Protein AF-A0A5E4MDD0-F1 (afdb_monomer_lite)

pLDDT: mean 75.61, std 13.79, range [39.59, 94.62]

Structure (mmCIF, N/CA/C/O backbone):
data_AF-A0A5E4MDD0-F1
#
_entry.id   AF-A0A5E4MDD0-F1
#
loop_
_atom_site.group_PDB
_atom_site.id
_atom_site.type_symbol
_atom_site.label_atom_id
_atom_site.label_alt_id
_atom_site.label_comp_id
_atom_site.label_asym_id
_atom_site.label_entity_id
_atom_site.label_seq_id
_atom_site.pdbx_PDB_ins_code
_atom_site.Cartn_x
_atom_site.Cartn_y
_atom_site.Cartn_z
_atom_site.occupancy
_atom_site.B_iso_or_equiv
_atom_site.auth_seq_id
_atom_site.auth_comp_id
_atom_site.auth_asym_id
_atom_site.auth_atom_id
_atom_site.pdbx_PDB_model_num
ATOM 1 N N . MET A 1 1 ? 20.096 -24.512 -18.229 1.00 73.75 1 MET A N 1
ATOM 2 C CA . MET A 1 1 ? 18.760 -24.481 -17.582 1.00 73.75 1 MET A CA 1
ATOM 3 C C . MET A 1 1 ? 17.873 -23.578 -18.407 1.00 73.75 1 MET A C 1
ATOM 5 O O . MET A 1 1 ? 18.254 -22.428 -18.582 1.00 73.75 1 MET A O 1
ATOM 9 N N . HIS A 1 2 ? 16.727 -24.067 -18.883 1.00 81.56 2 HIS A N 1
ATOM 10 C CA . HIS A 1 2 ? 15.772 -23.215 -19.591 1.00 81.56 2 HIS A CA 1
ATOM 11 C C . HIS A 1 2 ? 15.020 -22.319 -18.605 1.00 81.56 2 HIS A C 1
ATOM 13 O O . HIS A 1 2 ? 14.523 -22.784 -17.575 1.00 81.56 2 HIS A O 1
ATOM 19 N N . VAL A 1 3 ? 14.962 -21.034 -18.924 1.00 82.69 3 VAL A N 1
ATOM 20 C CA . VAL A 1 3 ? 14.316 -19.989 -18.139 1.00 82.69 3 VAL A CA 1
ATOM 21 C C . VAL A 1 3 ? 13.305 -19.297 -19.032 1.00 82.69 3 VAL A C 1
ATOM 23 O O . VAL A 1 3 ? 13.681 -18.634 -19.990 1.00 82.69 3 VAL A O 1
ATOM 26 N N . ALA A 1 4 ? 12.028 -19.409 -18.683 1.00 87.44 4 ALA A N 1
ATOM 27 C CA . ALA A 1 4 ? 10.982 -18.625 -19.321 1.00 87.44 4 ALA A CA 1
ATOM 28 C C . ALA A 1 4 ? 10.831 -17.286 -18.588 1.00 87.44 4 ALA A C 1
ATOM 30 O O . ALA A 1 4 ? 10.477 -17.257 -17.404 1.00 87.44 4 ALA A O 1
ATOM 31 N N . ILE A 1 5 ? 11.081 -16.182 -19.286 1.00 87.94 5 ILE A N 1
ATOM 32 C CA . ILE A 1 5 ? 10.897 -14.820 -18.783 1.00 87.94 5 ILE A CA 1
ATOM 33 C C . ILE A 1 5 ? 9.678 -14.203 -19.458 1.00 87.94 5 ILE A C 1
ATOM 35 O O . ILE A 1 5 ? 9.506 -14.304 -20.670 1.00 87.94 5 ILE A O 1
ATOM 39 N N . ARG A 1 6 ? 8.836 -13.547 -18.656 1.00 91.56 6 ARG A N 1
ATOM 40 C CA . ARG A 1 6 ? 7.726 -12.722 -19.141 1.00 91.56 6 ARG A CA 1
ATOM 41 C C . ARG A 1 6 ? 8.054 -11.262 -18.888 1.00 91.56 6 ARG A C 1
ATOM 43 O O . ARG A 1 6 ? 8.276 -10.875 -17.739 1.00 91.56 6 ARG A O 1
ATOM 50 N N . VAL A 1 7 ? 8.083 -10.477 -19.954 1.00 90.88 7 VAL A N 1
ATOM 51 C CA . VAL A 1 7 ? 8.351 -9.040 -19.921 1.00 90.88 7 VAL A CA 1
ATOM 52 C C . VAL A 1 7 ? 7.089 -8.316 -20.363 1.00 90.88 7 VAL A C 1
ATOM 54 O O . VAL A 1 7 ? 6.511 -8.664 -21.386 1.00 90.88 7 VAL A O 1
ATOM 57 N N . TYR A 1 8 ? 6.661 -7.318 -19.596 1.00 92.25 8 TYR A N 1
ATOM 58 C CA . TYR A 1 8 ? 5.533 -6.463 -19.958 1.00 92.25 8 TYR A CA 1
ATOM 59 C C . TYR A 1 8 ? 6.074 -5.099 -20.364 1.00 92.25 8 TYR A C 1
ATOM 61 O O . TYR A 1 8 ? 6.735 -4.439 -19.559 1.00 92.25 8 TYR A O 1
ATOM 69 N N . VAL A 1 9 ? 5.809 -4.698 -21.603 1.00 91.69 9 VAL A N 1
ATOM 70 C CA . VAL A 1 9 ? 6.243 -3.415 -22.164 1.00 91.69 9 VAL A CA 1
ATOM 71 C C . VAL A 1 9 ? 5.015 -2.544 -22.362 1.00 91.69 9 VAL A C 1
ATOM 73 O O . VAL A 1 9 ? 4.076 -2.964 -23.033 1.00 91.69 9 VAL A O 1
ATOM 76 N N . THR A 1 10 ? 5.017 -1.345 -21.782 1.00 92.69 10 THR A N 1
ATOM 77 C CA . THR A 1 10 ? 3.906 -0.390 -21.882 1.00 92.69 10 THR A CA 1
ATOM 78 C C . THR A 1 10 ? 4.350 0.846 -22.645 1.00 92.69 10 THR A C 1
ATOM 80 O O . THR A 1 10 ? 5.318 1.497 -22.255 1.00 92.69 10 THR A O 1
ATOM 83 N N . ASN A 1 11 ? 3.618 1.206 -23.697 1.00 92.88 11 ASN A N 1
ATOM 84 C CA . ASN A 1 11 ? 3.848 2.455 -24.411 1.00 92.88 11 ASN A CA 1
ATOM 85 C C . ASN A 1 11 ? 3.143 3.608 -23.693 1.00 92.88 11 ASN A C 1
ATOM 87 O O . ASN A 1 11 ? 1.934 3.789 -23.814 1.00 92.88 11 ASN A O 1
ATOM 91 N N . VAL A 1 12 ? 3.911 4.401 -22.954 1.00 90.81 12 VAL A N 1
ATOM 92 C CA . VAL A 1 12 ? 3.414 5.607 -22.271 1.00 90.81 12 VAL A CA 1
ATOM 93 C C . VAL A 1 12 ? 3.321 6.830 -23.193 1.00 90.81 12 VAL A C 1
ATOM 95 O O . VAL A 1 12 ? 2.834 7.879 -22.774 1.00 90.81 12 VAL A O 1
ATOM 98 N N . GLY A 1 13 ? 3.789 6.715 -24.437 1.00 88.88 13 GLY A N 1
ATOM 99 C CA . GLY A 1 13 ? 3.780 7.779 -25.432 1.00 88.88 13 GLY A CA 1
ATOM 100 C C . GLY A 1 13 ? 2.425 7.980 -26.113 1.00 88.88 13 GLY A C 1
ATOM 101 O O . GLY A 1 13 ? 1.432 7.312 -25.827 1.00 88.88 13 GLY A O 1
ATOM 102 N N . LEU A 1 14 ? 2.403 8.934 -27.048 1.00 92.12 14 LEU A N 1
ATOM 103 C CA . LEU A 1 14 ? 1.219 9.307 -27.837 1.00 92.12 14 LEU A CA 1
ATOM 104 C C . LEU A 1 14 ? 1.222 8.728 -29.258 1.00 92.12 14 LEU A C 1
ATOM 106 O O . LEU A 1 14 ? 0.246 8.885 -29.987 1.00 92.12 14 LEU A O 1
ATOM 110 N N . LYS A 1 15 ? 2.316 8.084 -29.676 1.00 93.06 15 LYS A N 1
ATOM 111 C CA . LYS A 1 15 ? 2.470 7.505 -31.016 1.00 93.06 15 LYS A CA 1
ATOM 112 C C . LYS A 1 15 ? 2.697 6.003 -30.929 1.00 93.06 15 LYS A C 1
ATOM 114 O O . LYS A 1 15 ? 3.246 5.510 -29.947 1.00 93.06 15 LYS A O 1
ATOM 119 N N . THR A 1 16 ? 2.263 5.292 -31.963 1.00 92.69 16 THR A N 1
ATOM 120 C CA . THR A 1 16 ? 2.624 3.887 -32.169 1.00 92.69 16 THR A CA 1
ATOM 121 C C . THR A 1 16 ? 4.121 3.801 -32.441 1.00 92.69 16 THR A C 1
ATOM 123 O O . THR A 1 16 ? 4.631 4.583 -33.242 1.00 92.69 16 THR A O 1
ATOM 126 N N . VAL A 1 17 ? 4.809 2.875 -31.777 1.00 92.75 17 VAL A N 1
ATOM 127 C CA . VAL A 1 17 ? 6.263 2.702 -31.894 1.00 92.75 17 VAL A CA 1
ATOM 128 C C . VAL A 1 17 ? 6.583 1.223 -32.078 1.00 92.75 17 VAL A C 1
ATOM 130 O O . VAL A 1 17 ? 5.914 0.357 -31.508 1.00 92.75 17 VAL A O 1
ATOM 133 N N . GLU A 1 18 ? 7.599 0.939 -32.888 1.00 93.06 18 GLU A N 1
ATOM 134 C CA . GLU A 1 18 ? 8.203 -0.386 -32.981 1.00 93.06 18 GLU A CA 1
ATOM 135 C C . GLU A 1 18 ? 9.332 -0.515 -31.963 1.00 93.06 18 GLU A C 1
ATOM 137 O O . GLU A 1 18 ? 10.161 0.385 -31.813 1.00 93.06 18 GLU A O 1
ATOM 142 N N . PHE A 1 19 ? 9.387 -1.645 -31.271 1.00 92.25 19 PHE A N 1
ATOM 143 C CA . PHE A 1 19 ? 10.420 -1.929 -30.291 1.00 92.25 19 PHE A CA 1
ATOM 144 C C . PHE A 1 19 ? 10.934 -3.358 -30.427 1.00 92.25 19 PHE A C 1
ATOM 146 O O . PHE A 1 19 ? 10.285 -4.232 -31.005 1.00 92.25 19 PHE A O 1
ATOM 153 N N . PHE A 1 20 ? 12.109 -3.602 -29.863 1.00 90.62 20 PHE A N 1
ATOM 154 C CA . PHE A 1 20 ? 12.617 -4.947 -29.631 1.00 90.62 20 PHE A CA 1
ATOM 155 C C . PHE A 1 20 ? 13.343 -5.003 -28.288 1.00 90.62 20 PHE A C 1
ATOM 157 O O . PHE A 1 20 ? 13.787 -3.986 -27.747 1.00 90.62 20 PHE A O 1
ATOM 164 N N . LEU A 1 21 ? 13.423 -6.209 -27.735 1.00 90.00 21 LEU A N 1
ATOM 165 C CA . LEU A 1 21 ? 14.136 -6.489 -26.496 1.00 90.00 21 LEU A CA 1
ATOM 166 C C . LEU A 1 21 ? 15.429 -7.225 -26.826 1.00 90.00 21 LEU A C 1
ATOM 168 O O . LEU A 1 21 ? 15.424 -8.153 -27.639 1.00 90.00 21 LEU A O 1
ATOM 172 N N . ASP A 1 22 ? 16.499 -6.820 -26.158 1.00 87.56 22 ASP A N 1
ATOM 173 C CA . ASP A 1 22 ? 17.797 -7.482 -26.198 1.00 87.56 22 ASP A CA 1
ATOM 174 C C . ASP A 1 22 ? 18.276 -7.755 -24.770 1.00 87.56 22 ASP A C 1
ATOM 176 O O . ASP A 1 22 ? 17.905 -7.058 -23.819 1.00 87.56 22 ASP A O 1
ATOM 180 N N . ILE A 1 23 ? 19.108 -8.776 -24.615 1.00 85.81 23 ILE A N 1
ATOM 181 C CA . ILE A 1 23 ? 19.697 -9.151 -23.336 1.00 85.81 23 ILE A CA 1
ATOM 182 C C . ILE A 1 23 ? 21.206 -9.057 -23.465 1.00 85.81 23 ILE A C 1
ATOM 184 O O . ILE A 1 23 ? 21.847 -9.828 -24.171 1.00 85.81 23 ILE A O 1
ATOM 188 N N . SER A 1 24 ? 21.781 -8.118 -22.722 1.00 72.88 24 SER A N 1
ATOM 189 C CA . SER A 1 24 ? 23.223 -7.925 -22.677 1.00 72.88 24 SER A CA 1
ATOM 190 C C . SER A 1 24 ? 23.834 -8.844 -21.613 1.00 72.88 24 SER A C 1
ATOM 192 O O . SER A 1 24 ? 23.925 -8.485 -20.435 1.00 72.88 24 SER A O 1
ATOM 194 N N . ASP A 1 25 ? 24.196 -10.064 -22.020 1.00 68.94 25 ASP A N 1
ATOM 195 C CA . ASP A 1 25 ? 25.068 -10.996 -21.288 1.00 68.94 25 ASP A CA 1
ATOM 196 C C . ASP A 1 25 ? 25.789 -11.914 -22.297 1.00 68.94 25 ASP A C 1
ATOM 198 O O . ASP A 1 25 ? 25.189 -12.397 -23.256 1.00 68.94 25 ASP A O 1
ATOM 202 N N . GLN A 1 26 ? 27.080 -12.191 -22.085 1.00 56.31 26 GLN A N 1
ATOM 203 C CA . GLN A 1 26 ? 27.872 -13.091 -22.939 1.00 56.31 26 GLN A CA 1
ATOM 204 C C . GLN A 1 26 ? 27.303 -14.521 -22.998 1.00 56.31 26 GLN A C 1
ATOM 206 O O . GLN A 1 26 ? 27.613 -15.258 -23.932 1.00 56.31 26 GLN A O 1
ATOM 211 N N . ASN A 1 27 ? 26.473 -14.909 -22.023 1.00 49.50 27 ASN A N 1
ATOM 212 C CA . ASN A 1 27 ? 25.937 -16.264 -21.884 1.00 49.50 27 ASN A CA 1
ATOM 213 C C . ASN A 1 27 ? 24.442 -16.400 -22.222 1.00 49.50 27 ASN A C 1
ATOM 215 O O . ASN A 1 27 ? 23.914 -17.506 -22.139 1.00 49.50 27 ASN A O 1
ATOM 219 N N . LEU A 1 28 ? 23.742 -15.309 -22.557 1.00 56.97 28 LEU A N 1
ATOM 220 C CA . LEU A 1 28 ? 22.297 -15.304 -22.815 1.00 56.97 28 LEU A CA 1
ATOM 221 C C . LEU A 1 28 ? 22.041 -14.47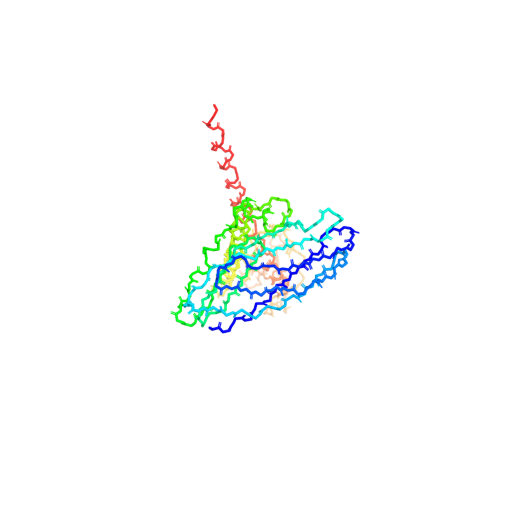4 -24.073 1.00 56.97 28 LEU A C 1
ATOM 223 O O . LEU A 1 28 ? 22.167 -13.257 -24.038 1.00 56.97 28 LEU A O 1
ATOM 227 N N . ARG A 1 29 ? 21.699 -15.127 -25.187 1.00 50.62 29 ARG A N 1
ATOM 228 C CA . ARG A 1 29 ? 21.489 -14.447 -26.468 1.00 50.62 29 ARG A CA 1
ATOM 229 C C . ARG A 1 29 ? 20.171 -14.900 -27.079 1.00 50.62 29 ARG A C 1
ATOM 231 O O . ARG A 1 29 ? 20.085 -15.993 -27.625 1.00 50.62 29 ARG A O 1
ATOM 238 N N . GLU A 1 30 ? 19.151 -14.064 -26.961 1.00 61.16 30 GLU A N 1
ATOM 239 C CA . GLU A 1 30 ? 17.877 -14.251 -27.650 1.00 61.16 30 GLU A CA 1
ATOM 240 C C . GLU A 1 30 ? 17.270 -12.871 -27.906 1.00 61.16 30 GLU A C 1
ATOM 242 O O . GLU A 1 30 ? 17.027 -12.110 -26.969 1.00 61.16 30 GLU A O 1
ATOM 247 N N . ASN A 1 31 ? 17.057 -12.546 -29.180 1.00 58.00 31 ASN A N 1
ATOM 248 C CA . ASN A 1 31 ? 16.422 -11.297 -29.576 1.00 58.00 31 ASN A CA 1
ATOM 249 C C . ASN A 1 31 ? 14.922 -11.545 -29.664 1.00 58.00 31 ASN A C 1
ATOM 251 O O . ASN A 1 31 ? 14.489 -12.477 -30.347 1.00 58.00 31 ASN A O 1
ATOM 255 N N . CYS A 1 32 ? 14.124 -10.696 -29.021 1.00 66.06 32 CYS A N 1
ATOM 256 C CA . CYS A 1 32 ? 12.701 -10.689 -29.326 1.00 66.06 32 CYS A CA 1
ATOM 257 C C . CYS A 1 32 ? 12.517 -10.149 -30.748 1.00 66.06 32 CYS A C 1
ATOM 259 O O . CYS A 1 32 ? 13.177 -9.180 -31.136 1.00 66.06 32 CYS A O 1
ATOM 261 N N . GLU A 1 33 ? 11.630 -10.771 -31.525 1.00 77.12 33 GLU A N 1
ATOM 262 C CA . GLU A 1 33 ? 11.227 -10.226 -32.819 1.00 77.12 33 GLU A CA 1
ATOM 263 C C . GLU A 1 33 ? 10.678 -8.805 -32.626 1.00 77.12 33 GLU A C 1
ATOM 265 O O . GLU A 1 33 ? 10.163 -8.467 -31.556 1.00 77.12 33 GLU A O 1
ATOM 270 N N . LYS A 1 34 ? 10.828 -7.949 -33.640 1.00 86.19 34 LYS A N 1
ATOM 271 C CA . LYS A 1 34 ? 10.311 -6.580 -33.574 1.00 86.19 34 LYS A CA 1
ATOM 272 C C . LYS A 1 34 ? 8.802 -6.614 -33.359 1.00 86.19 34 LYS A C 1
ATOM 274 O O . LYS A 1 34 ? 8.088 -7.321 -34.065 1.00 86.19 34 LYS A O 1
ATOM 279 N N . GLN A 1 35 ? 8.324 -5.824 -32.406 1.00 90.00 35 GLN A N 1
ATOM 280 C CA . GLN A 1 35 ? 6.906 -5.711 -32.091 1.00 90.00 35 GLN A CA 1
ATOM 281 C C . GLN A 1 35 ? 6.459 -4.260 -32.155 1.00 90.00 35 GLN A C 1
ATOM 283 O O . GLN A 1 35 ? 7.199 -3.341 -31.813 1.00 90.00 35 GLN A O 1
ATOM 288 N N . THR A 1 36 ? 5.217 -4.056 -32.572 1.00 91.50 36 THR A N 1
ATOM 289 C CA . THR A 1 36 ? 4.589 -2.739 -32.640 1.00 91.50 36 THR A CA 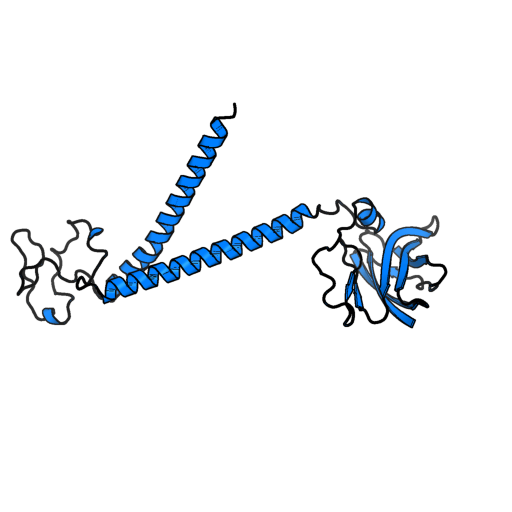1
ATOM 290 C C . THR A 1 36 ? 3.644 -2.572 -31.456 1.00 91.50 36 THR A C 1
ATOM 292 O O . THR A 1 36 ? 2.802 -3.434 -31.215 1.00 91.50 36 THR A O 1
ATOM 295 N N . VAL A 1 37 ? 3.750 -1.458 -30.727 1.00 92.81 37 VAL A N 1
ATOM 296 C CA . VAL A 1 37 ? 2.872 -1.142 -29.590 1.00 92.81 37 VAL A CA 1
ATOM 297 C C . VAL A 1 37 ? 2.176 0.200 -29.781 1.00 92.81 37 VAL A C 1
ATOM 299 O O . VAL A 1 37 ? 2.810 1.235 -30.006 1.00 92.81 37 VAL A O 1
ATOM 302 N N . HIS A 1 38 ? 0.849 0.197 -29.676 1.00 93.69 38 HIS A N 1
ATOM 303 C CA . HIS A 1 38 ? 0.048 1.415 -29.757 1.00 93.69 38 HIS A CA 1
ATOM 304 C C . HIS A 1 38 ? 0.104 2.229 -28.454 1.00 93.69 38 HIS A C 1
ATOM 306 O O . HIS A 1 38 ? 0.438 1.684 -27.399 1.00 93.69 38 HIS A O 1
ATOM 312 N N . PRO A 1 39 ? -0.233 3.529 -28.502 1.00 94.62 39 PRO A N 1
ATOM 313 C CA . PRO A 1 39 ? -0.286 4.384 -27.318 1.00 94.62 39 PRO A CA 1
ATOM 314 C C . PRO A 1 39 ? -1.130 3.783 -26.191 1.00 94.62 39 PRO A C 1
ATOM 316 O O . PRO A 1 39 ? -2.226 3.281 -26.437 1.00 94.62 39 PRO A O 1
ATOM 319 N N . GLN A 1 40 ? -0.634 3.877 -24.955 1.00 92.44 40 GLN A N 1
ATOM 320 C CA . GLN A 1 40 ? -1.303 3.418 -23.729 1.00 92.44 40 GLN A CA 1
ATOM 321 C C . GLN A 1 40 ? -1.625 1.915 -23.693 1.00 92.44 40 GLN A C 1
ATOM 323 O O . GLN A 1 40 ? -2.451 1.478 -22.892 1.00 92.44 40 GLN A O 1
ATOM 328 N N . GLN A 1 41 ? -0.975 1.108 -24.537 1.00 94.38 41 GLN A N 1
ATOM 329 C CA . GLN A 1 41 ? -1.114 -0.347 -24.526 1.00 94.38 41 GLN A CA 1
ATOM 330 C C . GLN A 1 41 ? 0.093 -1.032 -23.888 1.00 94.38 41 GLN A C 1
ATOM 332 O O . GLN A 1 41 ? 1.217 -0.523 -23.917 1.00 94.38 41 GLN A O 1
ATOM 337 N N . THR A 1 42 ? -0.161 -2.219 -23.336 1.00 93.69 42 THR A N 1
ATOM 338 C CA . THR A 1 42 ? 0.852 -3.109 -22.766 1.00 93.69 42 THR A CA 1
ATOM 339 C C . THR A 1 42 ? 0.900 -4.409 -23.555 1.00 93.69 42 THR A C 1
ATOM 341 O O . THR A 1 42 ? -0.139 -5.022 -23.792 1.00 93.69 42 THR A O 1
ATOM 344 N N . ILE A 1 43 ? 2.103 -4.853 -23.911 1.00 92.19 43 ILE A N 1
ATOM 345 C CA . ILE A 1 43 ? 2.341 -6.119 -24.609 1.00 92.19 43 ILE A CA 1
ATOM 346 C C . ILE A 1 43 ? 3.182 -7.050 -23.730 1.00 92.19 43 ILE A C 1
ATOM 348 O O . ILE A 1 43 ? 4.101 -6.608 -23.039 1.00 92.19 43 ILE A O 1
ATOM 352 N N . GLU A 1 44 ? 2.853 -8.345 -23.746 1.00 92.06 44 GLU A N 1
ATOM 353 C CA . GLU A 1 44 ? 3.621 -9.409 -23.090 1.00 92.06 44 GLU A CA 1
ATOM 354 C C . GLU A 1 44 ? 4.602 -10.039 -24.089 1.00 92.06 44 GLU A C 1
ATOM 356 O O . GLU A 1 44 ? 4.194 -10.667 -25.064 1.00 92.06 44 GLU A O 1
ATOM 361 N N . CYS A 1 45 ? 5.897 -9.932 -23.807 1.00 88.94 45 CYS A N 1
ATOM 362 C CA . CYS A 1 45 ? 6.958 -10.639 -24.519 1.00 88.94 45 CYS A CA 1
ATOM 363 C C . CYS A 1 45 ? 7.410 -11.856 -23.706 1.00 88.94 45 CYS A C 1
ATOM 365 O O . CYS A 1 45 ? 7.653 -11.757 -22.497 1.00 88.94 45 CYS A O 1
ATOM 367 N N . ARG A 1 46 ? 7.552 -13.007 -24.370 1.00 88.94 46 ARG A N 1
ATOM 368 C CA . ARG A 1 46 ? 8.065 -14.244 -23.766 1.00 88.94 46 ARG A CA 1
ATOM 369 C C . ARG A 1 46 ? 9.438 -14.558 -24.333 1.00 88.94 46 ARG A C 1
ATOM 371 O O . ARG A 1 46 ? 9.586 -14.632 -25.546 1.00 88.94 46 ARG A O 1
ATOM 378 N N . LEU A 1 47 ? 10.406 -14.747 -23.446 1.00 86.69 47 LEU A N 1
ATOM 379 C CA . LEU A 1 47 ? 11.798 -15.043 -23.783 1.00 86.69 47 LEU A CA 1
ATOM 380 C C . LEU A 1 47 ? 12.189 -16.368 -23.125 1.00 86.69 47 LEU A C 1
ATOM 382 O O . LEU A 1 47 ? 11.836 -16.602 -21.964 1.00 86.69 47 LEU A O 1
ATOM 386 N N . ASN A 1 48 ? 12.886 -17.228 -23.858 1.00 84.81 48 ASN A N 1
ATOM 387 C CA . ASN A 1 48 ? 13.302 -18.560 -23.434 1.00 84.81 48 ASN A CA 1
ATOM 388 C C . ASN A 1 48 ? 14.825 -18.645 -23.417 1.00 84.81 48 ASN A C 1
ATOM 390 O O . ASN A 1 48 ? 15.482 -19.017 -24.383 1.00 84.81 48 ASN A O 1
ATOM 394 N N . LEU A 1 49 ? 15.391 -18.369 -22.254 1.00 83.00 49 LEU A N 1
ATOM 395 C CA . LEU A 1 49 ? 16.827 -18.230 -22.114 1.00 83.00 49 LEU A CA 1
ATOM 396 C C . LEU A 1 49 ? 17.479 -19.479 -21.541 1.00 83.00 49 LEU A C 1
ATOM 398 O O . LEU A 1 49 ? 16.899 -20.182 -20.710 1.00 83.00 49 LEU A O 1
ATOM 402 N N . GLU A 1 50 ? 18.736 -19.702 -21.904 1.00 82.75 50 GLU A N 1
ATOM 403 C CA . GLU A 1 50 ? 19.560 -20.751 -21.316 1.00 82.75 50 GLU A CA 1
ATOM 404 C C . GLU A 1 50 ? 20.567 -20.173 -20.322 1.00 82.75 50 GLU A C 1
ATOM 406 O O . GLU A 1 50 ? 21.564 -19.566 -20.685 1.00 82.75 50 GLU A O 1
ATOM 411 N N . CYS A 1 51 ? 20.330 -20.399 -19.030 1.00 81.38 51 CYS A N 1
ATOM 412 C CA . CYS A 1 51 ? 21.297 -20.074 -17.983 1.00 81.38 51 CYS A CA 1
ATOM 413 C C . CYS A 1 51 ? 22.147 -21.318 -17.675 1.00 81.38 51 CYS A C 1
ATOM 415 O O . CYS A 1 51 ? 21.615 -22.356 -17.256 1.00 81.38 51 CYS A O 1
ATOM 417 N N . LEU A 1 52 ? 23.460 -21.232 -17.915 1.00 80.62 52 LEU A N 1
ATOM 418 C CA . LEU A 1 52 ? 24.418 -22.323 -17.667 1.00 80.62 52 LEU A CA 1
ATOM 419 C C . LEU A 1 52 ? 24.835 -22.421 -16.189 1.00 80.62 52 LEU A C 1
ATOM 421 O O . LEU A 1 52 ? 25.180 -23.501 -15.712 1.00 80.62 52 LEU A O 1
ATOM 425 N N . ALA A 1 53 ? 24.760 -21.316 -15.445 1.00 81.31 53 ALA A N 1
ATOM 426 C CA . ALA A 1 53 ? 25.117 -21.249 -14.030 1.00 81.31 53 ALA A CA 1
ATOM 427 C C . ALA A 1 53 ? 23.913 -21.493 -13.096 1.00 81.31 53 ALA A C 1
ATOM 429 O O . ALA A 1 53 ? 22.752 -21.430 -13.494 1.00 81.31 53 ALA A O 1
ATOM 430 N N . ASN A 1 54 ? 24.174 -21.719 -11.802 1.00 80.06 54 ASN A N 1
ATOM 431 C CA . ASN A 1 54 ? 23.111 -21.776 -10.782 1.00 80.06 54 ASN A CA 1
ATOM 432 C C . ASN A 1 54 ? 22.465 -20.404 -10.514 1.00 80.06 54 ASN A C 1
ATOM 434 O O . ASN A 1 54 ? 21.328 -20.334 -10.039 1.00 80.06 54 ASN A O 1
ATOM 438 N N . LYS A 1 55 ? 23.192 -19.323 -10.814 1.00 82.81 55 LYS A N 1
ATOM 439 C CA . LYS A 1 55 ? 22.746 -17.935 -10.723 1.00 82.81 55 LYS A CA 1
ATOM 440 C C . LYS A 1 55 ? 23.262 -17.181 -11.945 1.00 82.81 55 LYS A C 1
ATOM 442 O O . LYS A 1 55 ? 24.471 -17.135 -12.144 1.00 82.81 55 LYS A O 1
ATOM 447 N N . CYS A 1 56 ? 22.360 -16.571 -12.706 1.00 83.06 56 CYS A N 1
ATOM 448 C CA . CYS A 1 56 ? 22.694 -15.659 -13.801 1.00 83.06 56 CYS A CA 1
ATOM 449 C C . CYS A 1 56 ? 22.210 -14.249 -13.452 1.00 83.06 56 CYS A C 1
ATOM 451 O O . CYS A 1 56 ? 21.156 -14.088 -12.831 1.00 83.06 56 CYS A O 1
ATOM 453 N N . ILE A 1 57 ? 22.987 -13.233 -13.818 1.00 84.44 57 ILE A N 1
ATOM 454 C CA . ILE A 1 57 ? 22.623 -11.823 -13.666 1.00 84.44 57 ILE A CA 1
ATOM 455 C C . ILE A 1 57 ? 22.792 -11.188 -15.034 1.00 84.44 57 ILE A C 1
ATOM 457 O O . ILE A 1 57 ? 23.910 -11.135 -15.525 1.00 84.44 57 ILE A O 1
ATOM 461 N N . ALA A 1 58 ? 21.704 -10.674 -15.593 1.00 86.31 58 ALA A N 1
ATOM 462 C CA . ALA A 1 58 ? 21.693 -10.097 -16.926 1.00 86.31 58 ALA A CA 1
ATOM 463 C C . ALA A 1 58 ? 21.034 -8.715 -16.919 1.00 86.31 58 ALA A C 1
ATOM 465 O O . ALA A 1 58 ? 20.365 -8.317 -15.953 1.00 86.31 58 ALA A O 1
ATOM 466 N N . ILE A 1 59 ? 21.243 -7.977 -18.004 1.00 88.00 59 ILE A N 1
ATOM 467 C CA . ILE A 1 59 ? 20.614 -6.681 -18.245 1.00 88.00 59 ILE A CA 1
ATOM 468 C C . ILE A 1 59 ? 19.675 -6.833 -19.436 1.00 88.00 59 ILE A C 1
ATOM 470 O O . ILE A 1 59 ? 20.096 -7.238 -20.514 1.00 88.00 59 ILE A O 1
ATOM 474 N N . MET A 1 60 ? 18.400 -6.522 -19.221 1.00 89.81 60 MET A N 1
ATOM 475 C CA . MET A 1 60 ? 17.400 -6.412 -20.279 1.00 89.81 60 MET A CA 1
ATOM 476 C C . MET A 1 60 ? 17.443 -4.996 -20.839 1.00 89.81 60 MET A C 1
ATOM 478 O O . MET A 1 60 ? 17.296 -4.060 -20.059 1.00 89.81 60 MET A O 1
ATOM 482 N N . CYS A 1 61 ? 17.584 -4.840 -22.147 1.00 90.44 61 CYS A N 1
ATOM 483 C CA . CYS A 1 61 ? 17.548 -3.558 -22.840 1.00 90.44 61 CYS A CA 1
ATOM 484 C C . CYS A 1 61 ? 16.316 -3.500 -23.748 1.00 90.44 61 CYS A C 1
ATOM 486 O O . CYS A 1 61 ? 16.037 -4.432 -24.501 1.00 90.44 61 CYS A O 1
ATOM 488 N N . LEU A 1 62 ? 15.582 -2.394 -23.681 1.00 91.38 62 LEU A N 1
ATOM 489 C CA . LEU A 1 62 ? 14.461 -2.077 -24.554 1.00 91.38 62 LEU A CA 1
ATOM 490 C C . LEU A 1 62 ? 14.913 -1.026 -25.563 1.00 91.38 62 LEU A C 1
ATOM 492 O O . LEU A 1 62 ? 15.314 0.078 -25.182 1.00 91.38 62 LEU A O 1
ATOM 496 N N . TYR A 1 63 ? 14.808 -1.372 -26.839 1.00 90.56 63 TYR A N 1
ATOM 497 C CA . TYR A 1 63 ? 15.131 -0.490 -27.949 1.00 90.56 63 TYR A CA 1
ATOM 498 C C . TYR A 1 63 ? 13.861 -0.064 -28.665 1.00 90.56 63 TYR A C 1
ATOM 500 O O . TYR A 1 63 ? 13.025 -0.914 -28.970 1.00 90.56 63 TYR A O 1
ATOM 508 N N . THR A 1 64 ? 13.740 1.218 -28.992 1.00 89.38 64 THR A N 1
ATOM 509 C CA . THR A 1 64 ? 12.761 1.697 -29.974 1.00 89.38 64 THR A CA 1
ATOM 510 C C . THR A 1 64 ? 13.427 1.863 -31.326 1.00 89.38 64 THR A C 1
ATOM 512 O O . THR A 1 64 ? 14.608 2.206 -31.420 1.00 89.38 64 THR A O 1
ATOM 515 N N . VAL A 1 65 ? 12.673 1.591 -32.384 1.00 85.38 65 VAL A N 1
ATOM 516 C CA . VAL A 1 65 ? 13.099 1.814 -33.762 1.00 85.38 65 VAL A CA 1
ATOM 517 C C . VAL A 1 65 ? 12.414 3.082 -34.251 1.00 85.38 65 VAL A C 1
ATOM 519 O O . VAL A 1 65 ? 11.230 3.069 -34.575 1.00 85.38 65 VAL A O 1
ATOM 522 N N . ASP A 1 66 ? 13.179 4.169 -34.299 1.00 79.38 66 ASP A N 1
ATOM 523 C CA . ASP A 1 66 ? 12.757 5.435 -34.897 1.00 79.38 66 ASP A CA 1
ATOM 524 C C . ASP A 1 66 ? 13.492 5.671 -36.228 1.00 79.38 66 ASP A C 1
ATOM 526 O O . ASP A 1 66 ? 14.385 4.915 -36.618 1.00 79.38 66 ASP A O 1
ATOM 530 N N . CYS A 1 67 ? 13.163 6.763 -36.928 1.00 64.50 67 CYS A N 1
ATOM 531 C CA . CYS A 1 67 ? 13.773 7.116 -38.219 1.00 64.50 67 CYS A CA 1
ATOM 532 C C . CYS A 1 67 ? 15.305 7.294 -38.169 1.00 64.50 67 CYS A C 1
ATOM 534 O O . CYS A 1 67 ? 15.958 7.252 -39.207 1.00 64.50 67 CYS A O 1
ATOM 536 N N . ILE A 1 68 ? 15.870 7.531 -36.981 1.00 73.50 68 ILE A N 1
ATOM 537 C CA . ILE A 1 68 ? 17.299 7.810 -36.757 1.00 73.50 68 ILE A CA 1
ATOM 538 C C . ILE A 1 68 ? 18.080 6.511 -36.459 1.00 73.50 68 ILE A C 1
ATOM 540 O O . ILE A 1 68 ? 19.309 6.498 -36.502 1.00 73.50 68 ILE A O 1
ATOM 544 N N . GLY A 1 69 ? 17.379 5.397 -36.221 1.00 78.69 69 GLY A N 1
ATOM 545 C CA . GLY A 1 69 ? 17.958 4.102 -35.867 1.00 78.69 69 GLY A CA 1
ATOM 546 C C . GLY A 1 69 ? 17.464 3.580 -34.513 1.00 78.69 69 GLY A C 1
ATOM 547 O O . GLY A 1 69 ? 16.584 4.185 -33.896 1.00 78.69 69 GLY A O 1
ATOM 548 N N . PRO A 1 70 ? 18.000 2.435 -34.051 1.00 84.19 70 PRO A N 1
ATOM 549 C CA . PRO A 1 70 ? 17.619 1.850 -32.773 1.00 84.19 70 PRO A CA 1
ATOM 550 C C . PRO A 1 70 ? 18.184 2.671 -31.606 1.00 84.19 70 PRO A C 1
ATOM 552 O O . PRO A 1 70 ? 19.400 2.826 -31.483 1.00 84.19 70 PRO A O 1
ATOM 555 N N . ALA A 1 71 ? 17.309 3.156 -30.729 1.00 87.56 71 ALA A N 1
ATOM 556 C CA . ALA A 1 71 ? 17.681 3.888 -29.520 1.00 87.56 71 ALA A CA 1
ATOM 557 C C . ALA A 1 71 ? 17.279 3.097 -28.271 1.00 87.56 71 ALA A C 1
ATOM 559 O O . ALA A 1 71 ? 16.171 2.569 -28.198 1.00 87.56 71 ALA A O 1
ATOM 560 N N . VAL A 1 72 ? 18.169 3.012 -27.277 1.00 88.75 72 VAL A N 1
ATOM 561 C CA . VAL A 1 72 ? 17.831 2.418 -25.973 1.00 88.75 72 VAL A CA 1
ATOM 562 C C . VAL A 1 72 ? 16.921 3.386 -25.227 1.00 88.75 72 VAL A C 1
ATOM 564 O O . VAL A 1 72 ? 17.325 4.514 -24.950 1.00 88.75 72 VAL A O 1
ATOM 567 N N . VAL A 1 73 ? 15.718 2.940 -24.874 1.00 91.12 73 VAL A N 1
ATOM 568 C CA . VAL A 1 73 ? 14.751 3.754 -24.113 1.00 91.12 73 VAL A CA 1
ATOM 569 C C . VAL A 1 73 ? 14.643 3.344 -22.654 1.00 91.12 73 VAL A C 1
ATOM 571 O O . VAL A 1 73 ? 14.255 4.151 -21.815 1.00 91.12 73 VAL A O 1
ATOM 574 N N . ALA A 1 74 ? 14.970 2.092 -22.348 1.00 92.00 74 ALA A N 1
ATOM 575 C CA . ALA A 1 74 ? 14.954 1.581 -20.991 1.00 92.00 74 ALA A CA 1
ATOM 576 C C . ALA A 1 74 ? 15.884 0.380 -20.873 1.00 92.00 74 ALA A C 1
ATOM 578 O O . ALA A 1 74 ? 16.041 -0.392 -21.820 1.00 92.00 74 ALA A O 1
ATOM 579 N N . TYR A 1 75 ? 16.444 0.161 -19.694 1.00 91.25 75 TYR A N 1
ATOM 580 C CA . TYR A 1 75 ? 17.087 -1.096 -19.374 1.00 91.25 75 TYR A CA 1
ATOM 581 C C . TYR A 1 75 ? 16.914 -1.467 -17.906 1.00 91.25 75 TYR A C 1
ATOM 583 O O . TYR A 1 75 ? 16.683 -0.632 -17.033 1.00 91.25 75 TYR A O 1
ATOM 591 N N . ARG A 1 76 ? 16.990 -2.764 -17.615 1.00 89.62 76 ARG A N 1
ATOM 592 C CA . ARG A 1 76 ? 16.737 -3.285 -16.277 1.00 89.62 76 ARG A CA 1
ATOM 593 C C . ARG A 1 76 ? 17.608 -4.482 -15.966 1.00 89.62 76 ARG A C 1
ATOM 595 O O . ARG A 1 76 ? 17.578 -5.498 -16.657 1.00 89.62 76 ARG A O 1
ATOM 602 N N . LYS A 1 77 ? 18.331 -4.390 -14.853 1.00 88.62 77 LYS A N 1
ATOM 603 C CA . LYS A 1 77 ? 19.104 -5.504 -14.312 1.00 88.62 77 LYS A CA 1
ATOM 604 C C . LYS A 1 77 ? 18.188 -6.495 -13.600 1.00 88.62 77 LYS A C 1
ATOM 606 O O . LYS A 1 77 ? 17.405 -6.111 -12.728 1.00 88.62 77 LYS A O 1
ATOM 611 N N . PHE A 1 78 ? 18.323 -7.773 -13.927 1.00 87.44 78 PHE A N 1
ATOM 612 C CA . PHE A 1 78 ? 17.588 -8.852 -13.274 1.00 87.44 78 PHE A CA 1
ATOM 613 C C . PHE A 1 78 ? 18.505 -10.041 -12.983 1.00 87.44 78 PHE A C 1
ATOM 615 O O . PHE A 1 78 ? 19.571 -10.204 -13.573 1.00 87.44 78 PHE A O 1
ATOM 622 N N . GLY A 1 79 ? 18.101 -10.860 -12.014 1.00 85.19 79 GLY A N 1
ATOM 623 C CA . GLY A 1 79 ? 18.811 -12.074 -11.637 1.00 85.19 79 GLY A CA 1
ATOM 624 C C . GLY A 1 79 ? 17.877 -13.271 -11.690 1.00 85.19 79 GLY A C 1
ATOM 625 O O . GLY A 1 79 ? 16.714 -13.166 -11.303 1.00 85.19 79 GLY A O 1
ATOM 626 N N . VAL A 1 80 ? 18.398 -14.404 -12.145 1.00 84.88 80 VAL A N 1
ATOM 627 C CA . VAL A 1 80 ? 17.684 -15.681 -12.176 1.00 84.88 80 VAL A CA 1
ATOM 628 C C . VAL A 1 80 ? 18.469 -16.697 -11.364 1.00 84.88 80 VAL A C 1
ATOM 630 O O . VAL A 1 80 ? 19.688 -16.807 -11.503 1.00 84.88 80 VAL A O 1
ATOM 633 N N . 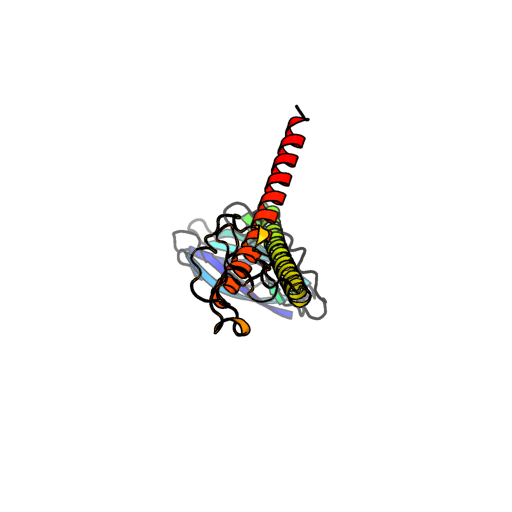ILE A 1 81 ? 17.770 -17.436 -10.504 1.00 84.31 81 ILE A N 1
ATOM 634 C CA . ILE A 1 81 ? 18.352 -18.476 -9.650 1.00 84.31 81 ILE A CA 1
ATOM 635 C C . ILE A 1 81 ? 17.640 -19.796 -9.933 1.00 84.31 81 ILE A C 1
ATOM 637 O O . ILE A 1 81 ? 16.408 -19.850 -9.985 1.00 84.31 81 ILE A O 1
ATOM 641 N N . ARG A 1 82 ? 18.415 -20.870 -10.093 1.00 83.44 82 ARG A N 1
ATOM 642 C CA . ARG A 1 82 ? 17.888 -22.212 -10.349 1.00 83.44 82 ARG A CA 1
ATOM 643 C C . ARG A 1 82 ? 16.940 -22.668 -9.240 1.00 83.44 82 ARG A C 1
ATOM 645 O O . ARG A 1 82 ? 17.289 -22.642 -8.066 1.00 83.44 82 ARG A O 1
ATOM 652 N N . GLY A 1 83 ? 15.744 -23.111 -9.634 1.00 81.69 83 GLY A N 1
ATOM 653 C CA . GLY A 1 83 ? 14.714 -23.598 -8.708 1.00 81.69 83 GLY A CA 1
ATOM 654 C C . GLY A 1 83 ? 13.940 -22.502 -7.964 1.00 81.69 83 GLY A C 1
ATOM 655 O O . GLY A 1 83 ? 13.102 -22.825 -7.124 1.00 81.69 83 GLY A O 1
ATOM 656 N N . CYS A 1 84 ? 14.181 -21.226 -8.276 1.00 84.06 84 CYS A N 1
ATOM 657 C CA . CYS A 1 84 ? 13.453 -20.096 -7.707 1.00 84.06 84 CYS A CA 1
ATOM 658 C C . CYS A 1 84 ? 12.548 -19.435 -8.755 1.00 84.06 84 CYS A C 1
ATOM 660 O O . CYS A 1 84 ? 12.863 -19.399 -9.943 1.00 84.06 84 CYS A O 1
ATOM 662 N N . ARG A 1 85 ? 11.436 -18.853 -8.303 1.00 84.50 85 ARG A N 1
ATOM 663 C CA . ARG A 1 85 ? 10.612 -17.933 -9.096 1.00 84.50 85 ARG A CA 1
ATOM 664 C C . ARG A 1 85 ? 11.050 -16.510 -8.795 1.00 84.50 85 ARG A C 1
ATOM 666 O O . ARG A 1 85 ? 11.028 -16.107 -7.636 1.00 84.50 85 ARG A O 1
ATOM 673 N N . CYS A 1 86 ? 11.439 -15.767 -9.821 1.00 85.06 86 CYS A N 1
ATOM 674 C CA . CYS A 1 86 ? 11.888 -14.388 -9.679 1.00 85.06 86 CYS A CA 1
ATOM 675 C C . CYS A 1 86 ? 10.877 -13.420 -10.292 1.00 85.06 86 CYS A C 1
ATOM 677 O O . CYS A 1 86 ? 10.265 -13.736 -11.311 1.00 85.06 86 CYS A O 1
ATOM 679 N N . TYR A 1 87 ? 10.704 -12.249 -9.686 1.00 87.00 87 TYR A N 1
ATOM 680 C CA . TYR A 1 87 ? 9.881 -11.175 -10.234 1.00 87.00 87 TYR A CA 1
ATOM 681 C C . TYR A 1 87 ? 10.505 -9.806 -9.963 1.00 87.00 87 TYR A C 1
ATOM 683 O O . TYR A 1 87 ? 11.261 -9.613 -9.010 1.00 87.00 87 TYR A O 1
ATOM 691 N N . CYS A 1 88 ? 10.155 -8.835 -10.800 1.00 86.25 88 CYS A N 1
ATOM 692 C CA . CYS A 1 88 ? 10.596 -7.451 -10.690 1.00 86.25 88 CYS A CA 1
ATOM 693 C C . CYS A 1 88 ? 9.357 -6.551 -10.635 1.00 86.25 88 CYS A C 1
ATOM 695 O O . CYS A 1 88 ? 8.508 -6.636 -11.519 1.00 86.25 88 CYS A O 1
ATOM 697 N N . LEU A 1 89 ? 9.237 -5.694 -9.615 1.00 83.06 89 LEU A N 1
ATOM 698 C CA . LEU A 1 89 ? 8.169 -4.684 -9.547 1.00 83.06 89 LEU A CA 1
ATOM 699 C C . LEU A 1 89 ? 8.708 -3.299 -9.874 1.00 83.06 89 LEU A C 1
ATOM 701 O O . LEU A 1 89 ? 9.886 -3.032 -9.679 1.00 83.06 89 LEU A O 1
ATOM 705 N N . TRP A 1 90 ? 7.843 -2.394 -10.317 1.00 80.12 90 TRP A N 1
ATOM 706 C CA . TRP A 1 90 ? 8.224 -1.127 -10.951 1.00 80.12 90 TRP A CA 1
ATOM 707 C C . TRP A 1 90 ? 9.264 -0.328 -10.150 1.00 80.12 90 TRP A C 1
ATOM 709 O O . TRP A 1 90 ? 10.273 0.072 -10.709 1.00 80.12 90 TRP A O 1
ATOM 719 N N . ARG A 1 91 ? 9.095 -0.222 -8.826 1.00 79.31 91 ARG A N 1
ATOM 720 C CA . ARG A 1 91 ? 9.936 0.597 -7.928 1.00 79.31 91 ARG A CA 1
ATOM 721 C C . ARG A 1 91 ? 11.013 -0.170 -7.149 1.00 79.31 91 ARG A C 1
ATOM 723 O O . ARG A 1 91 ? 11.593 0.367 -6.211 1.00 79.31 91 ARG A O 1
ATOM 730 N N . ALA A 1 92 ? 11.247 -1.438 -7.472 1.00 80.50 92 ALA A N 1
ATOM 731 C CA . ALA A 1 92 ? 12.090 -2.312 -6.661 1.00 80.50 92 ALA A CA 1
ATOM 732 C C . ALA A 1 92 ? 13.045 -3.155 -7.496 1.00 80.50 92 ALA A C 1
ATOM 734 O O . ALA A 1 92 ? 12.737 -3.551 -8.625 1.00 80.50 92 ALA A O 1
ATOM 735 N N . ARG A 1 93 ? 14.188 -3.506 -6.907 1.00 84.12 93 ARG A N 1
ATOM 736 C CA . ARG A 1 93 ? 15.071 -4.519 -7.492 1.00 84.12 93 ARG A CA 1
ATOM 737 C C . ARG A 1 93 ? 14.361 -5.876 -7.573 1.00 84.12 93 ARG A C 1
ATOM 739 O O . ARG A 1 93 ? 13.411 -6.148 -6.840 1.00 84.12 93 ARG A O 1
ATOM 746 N N . CYS A 1 94 ? 14.791 -6.706 -8.519 1.00 84.88 94 CYS A N 1
ATOM 747 C CA . CYS A 1 94 ? 14.206 -8.026 -8.735 1.00 84.88 94 CYS A CA 1
ATOM 748 C C . CYS A 1 94 ? 14.500 -8.962 -7.556 1.00 84.88 94 CYS A C 1
ATOM 750 O O . CYS A 1 94 ? 15.621 -8.993 -7.048 1.00 84.88 94 CYS A O 1
ATOM 752 N N . GLU A 1 95 ? 13.511 -9.759 -7.167 1.00 82.62 95 GLU A N 1
ATOM 753 C CA . GLU A 1 95 ? 13.593 -10.691 -6.041 1.00 82.62 95 GLU A CA 1
ATOM 754 C C . GLU A 1 95 ? 13.229 -12.107 -6.484 1.00 82.62 95 GLU A C 1
ATOM 756 O O . GLU A 1 95 ? 12.419 -12.289 -7.391 1.00 82.62 95 GLU A O 1
ATOM 761 N N . CYS A 1 96 ? 13.816 -13.109 -5.826 1.00 82.31 96 CYS A N 1
ATOM 762 C CA . CYS A 1 96 ? 13.620 -14.524 -6.123 1.00 82.31 96 CYS A CA 1
ATOM 763 C C . CYS A 1 96 ? 13.146 -15.293 -4.888 1.00 82.31 96 CYS A C 1
ATOM 765 O O . CYS A 1 96 ? 13.666 -15.108 -3.790 1.00 82.31 96 CYS A O 1
ATOM 767 N N . TYR A 1 97 ? 12.207 -16.210 -5.099 1.00 79.88 97 TYR A N 1
ATOM 768 C CA . TYR A 1 97 ? 11.528 -16.993 -4.072 1.00 79.88 97 TYR A CA 1
ATOM 769 C C . TYR A 1 97 ? 11.682 -18.477 -4.392 1.00 79.88 97 TYR A C 1
ATOM 771 O O . TYR A 1 97 ? 11.348 -18.902 -5.500 1.00 79.88 97 TYR A O 1
ATOM 779 N N . GLY A 1 98 ? 12.174 -19.278 -3.447 1.00 73.94 98 GLY A N 1
ATOM 780 C CA . GLY A 1 98 ? 12.384 -20.708 -3.669 1.00 73.94 98 GLY A CA 1
ATOM 781 C C . GLY A 1 98 ? 12.378 -21.539 -2.383 1.00 73.94 98 GLY A C 1
ATOM 782 O O . GLY A 1 98 ? 12.580 -20.992 -1.302 1.00 73.94 98 GLY A O 1
ATOM 783 N N . PRO A 1 99 ? 12.159 -22.861 -2.490 1.00 64.75 99 PRO A N 1
ATOM 784 C CA . PRO A 1 99 ? 11.991 -23.757 -1.343 1.00 64.75 99 PRO A CA 1
ATOM 785 C C . PRO A 1 99 ? 13.279 -23.968 -0.528 1.00 64.75 99 PRO A C 1
ATOM 787 O O . PRO A 1 99 ? 13.209 -24.125 0.685 1.00 64.75 99 PRO A O 1
ATOM 790 N N . HIS A 1 100 ? 14.454 -23.927 -1.168 1.00 57.66 100 HIS A N 1
ATOM 791 C CA . HIS A 1 100 ? 15.756 -24.081 -0.494 1.00 57.66 100 HIS A CA 1
ATOM 792 C C . HIS A 1 100 ? 16.264 -22.794 0.163 1.00 57.66 100 HIS A C 1
ATOM 794 O O . HIS A 1 100 ? 17.127 -22.831 1.035 1.00 57.66 100 HIS A O 1
ATOM 800 N N . PHE A 1 101 ? 15.704 -21.656 -0.234 1.00 54.97 101 PHE A N 1
ATOM 801 C CA . PHE A 1 101 ? 15.972 -20.359 0.358 1.00 54.97 101 PHE A CA 1
ATOM 802 C C . PHE A 1 101 ? 14.795 -20.021 1.271 1.00 54.97 101 PHE A C 1
ATOM 804 O O . PHE A 1 101 ? 13.938 -19.209 0.919 1.00 54.97 101 PHE A O 1
ATOM 811 N N . GLY A 1 102 ? 14.709 -20.710 2.418 1.00 47.34 102 GLY A N 1
ATOM 812 C CA . GLY A 1 102 ? 13.677 -20.444 3.424 1.00 47.34 102 GLY A CA 1
ATOM 813 C C . GLY A 1 102 ? 13.553 -18.939 3.646 1.00 47.34 102 GLY A C 1
ATOM 814 O O . GLY A 1 102 ? 14.588 -18.299 3.796 1.00 47.34 102 GLY A O 1
ATOM 815 N N . ARG A 1 103 ? 12.320 -18.394 3.556 1.00 41.81 103 ARG A N 1
ATOM 816 C CA . ARG A 1 103 ? 11.976 -16.951 3.538 1.00 41.81 103 ARG A CA 1
ATOM 817 C C . ARG A 1 103 ? 13.226 -16.061 3.498 1.00 41.81 103 ARG A C 1
ATOM 819 O O . ARG A 1 103 ? 13.610 -15.516 4.536 1.00 41.81 103 ARG A O 1
ATOM 826 N N . ILE A 1 104 ? 13.865 -15.891 2.333 1.00 46.81 104 ILE A N 1
ATOM 827 C CA . ILE A 1 104 ? 14.736 -14.720 2.172 1.00 46.81 104 ILE A CA 1
ATOM 828 C C . ILE A 1 104 ? 13.833 -13.545 2.515 1.00 46.81 104 ILE A C 1
ATOM 830 O O . ILE A 1 104 ? 12.784 -13.373 1.899 1.00 46.81 104 ILE A O 1
ATOM 834 N N . ARG A 1 105 ? 14.170 -12.861 3.610 1.00 40.69 105 ARG A N 1
ATOM 835 C CA . ARG A 1 105 ? 13.337 -11.848 4.247 1.00 40.69 105 ARG A CA 1
ATOM 836 C C . ARG A 1 105 ? 12.910 -10.827 3.197 1.00 40.69 105 ARG A C 1
ATOM 838 O O . ARG A 1 105 ? 13.674 -9.941 2.832 1.00 40.69 105 ARG A O 1
ATOM 845 N N . VAL A 1 106 ? 11.654 -10.945 2.789 1.00 42.75 106 VAL A N 1
ATOM 846 C CA . VAL A 1 106 ? 10.864 -10.033 1.948 1.00 42.75 106 VAL A CA 1
ATOM 847 C C . VAL A 1 106 ? 10.558 -8.737 2.710 1.00 42.75 106 VAL A C 1
ATOM 849 O O . VAL A 1 106 ? 9.445 -8.229 2.706 1.00 42.75 106 VAL A O 1
ATOM 852 N N . LEU A 1 107 ? 11.524 -8.236 3.474 1.00 39.59 107 LEU A N 1
ATOM 853 C CA . LEU A 1 107 ? 11.391 -6.989 4.218 1.00 39.59 107 LEU A CA 1
ATOM 854 C C . LEU A 1 107 ? 12.514 -5.999 3.937 1.00 39.59 107 LEU A C 1
ATOM 856 O O . LEU A 1 107 ? 12.383 -4.855 4.336 1.00 39.59 107 LEU A O 1
ATOM 860 N N . ASN A 1 108 ? 13.546 -6.384 3.180 1.00 44.84 108 ASN A N 1
ATOM 861 C CA . ASN A 1 108 ? 14.483 -5.421 2.606 1.00 44.84 108 ASN A CA 1
ATOM 862 C C . 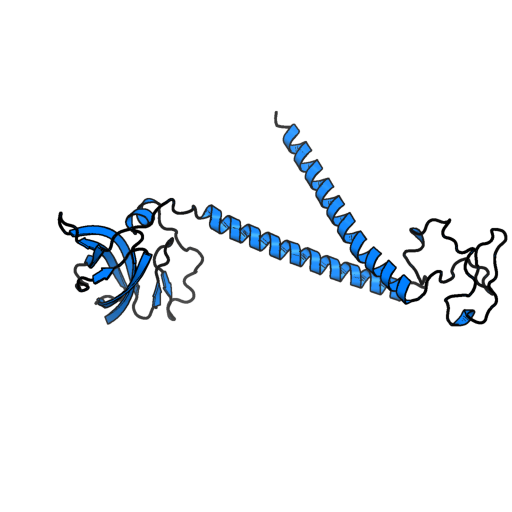ASN A 1 108 ? 14.354 -5.439 1.089 1.00 44.84 108 ASN A C 1
ATOM 864 O O . ASN A 1 108 ? 15.299 -5.750 0.361 1.00 44.84 108 ASN A O 1
ATOM 868 N N . ARG A 1 109 ? 13.153 -5.093 0.619 1.00 60.91 109 ARG A N 1
ATOM 869 C CA . ARG A 1 109 ? 12.968 -4.648 -0.754 1.00 60.91 109 ARG A CA 1
ATOM 870 C C . ARG A 1 109 ? 13.833 -3.408 -0.932 1.00 60.91 109 ARG A C 1
ATOM 872 O O . ARG A 1 109 ? 13.441 -2.317 -0.531 1.00 60.91 109 ARG A O 1
ATOM 879 N N . SER A 1 110 ? 15.037 -3.583 -1.472 1.00 69.94 110 SER A N 1
ATOM 880 C CA . SER A 1 110 ? 15.875 -2.428 -1.777 1.00 69.94 110 SER A CA 1
ATOM 881 C C . SER A 1 110 ? 15.192 -1.637 -2.898 1.00 69.94 110 SER A C 1
ATOM 883 O O . SER A 1 110 ? 14.930 -2.209 -3.969 1.00 69.94 110 SER A O 1
ATOM 885 N N . PRO A 1 111 ? 14.821 -0.369 -2.648 1.00 76.44 111 PRO A N 1
ATOM 886 C CA . PRO A 1 111 ? 14.271 0.477 -3.693 1.00 76.44 111 PRO A CA 1
ATOM 887 C C . PRO A 1 111 ? 15.309 0.643 -4.799 1.00 76.44 111 PRO A C 1
ATOM 889 O O . PRO A 1 111 ? 16.517 0.559 -4.555 1.00 76.44 111 PRO A O 1
ATOM 892 N N . LEU A 1 112 ? 14.827 0.884 -6.015 1.00 82.12 112 LEU A N 1
ATOM 893 C CA . LEU A 1 112 ? 15.701 1.392 -7.066 1.00 82.12 112 LEU A CA 1
ATOM 894 C C . LEU A 1 112 ? 16.186 2.787 -6.657 1.00 82.12 112 LEU A C 1
ATOM 896 O O . LEU A 1 112 ? 15.424 3.568 -6.081 1.00 82.12 112 LEU A O 1
ATOM 900 N N . THR A 1 113 ? 17.449 3.099 -6.939 1.00 85.69 113 THR A N 1
ATOM 901 C CA . THR A 1 113 ? 17.908 4.494 -6.863 1.00 85.69 113 THR A CA 1
ATOM 902 C C . THR A 1 113 ? 17.175 5.329 -7.919 1.00 85.69 113 THR A C 1
ATOM 904 O O . THR A 1 113 ? 16.654 4.780 -8.887 1.00 85.69 113 THR A O 1
ATOM 907 N N . GLN A 1 114 ? 17.148 6.659 -7.775 1.00 86.56 114 GLN A N 1
ATOM 908 C CA . GLN A 1 114 ? 16.522 7.532 -8.782 1.00 86.56 114 GLN A CA 1
ATOM 909 C C . GLN A 1 114 ? 17.103 7.298 -10.184 1.00 86.56 114 GLN A C 1
ATOM 911 O O . GLN A 1 114 ? 16.378 7.263 -11.172 1.00 86.56 114 GLN A O 1
ATOM 916 N N . PHE A 1 115 ? 18.415 7.074 -10.252 1.00 87.12 115 PHE A N 1
ATOM 917 C CA . PHE A 1 115 ? 19.109 6.727 -11.485 1.00 87.12 115 PHE A CA 1
ATOM 918 C C . PHE A 1 115 ? 18.606 5.395 -12.063 1.00 87.12 115 PHE A C 1
ATOM 920 O O . PHE A 1 115 ? 18.125 5.370 -13.189 1.00 87.12 115 PHE A O 1
ATOM 927 N N . GLU A 1 116 ? 18.592 4.321 -11.263 1.00 87.88 116 GLU A N 1
ATOM 928 C CA . GLU A 1 116 ? 18.098 3.001 -11.692 1.00 87.88 116 GLU A CA 1
ATOM 929 C C . GLU A 1 116 ? 16.602 3.017 -12.081 1.00 87.88 116 GLU A C 1
ATOM 931 O O . GLU A 1 116 ? 16.163 2.227 -12.917 1.00 87.88 116 GLU A O 1
ATOM 936 N N . TYR A 1 117 ? 15.800 3.890 -11.464 1.00 89.00 117 TYR A N 1
ATOM 937 C CA . TYR A 1 117 ? 14.379 4.061 -11.773 1.00 89.00 117 TYR A CA 1
ATOM 938 C C . TYR A 1 117 ? 14.171 4.729 -13.137 1.00 89.00 117 TYR A C 1
ATOM 940 O O . TYR A 1 117 ? 13.396 4.225 -13.952 1.00 89.00 117 TYR A O 1
ATOM 948 N N . ASN A 1 118 ? 14.908 5.807 -13.407 1.00 89.56 118 ASN A N 1
ATOM 949 C CA . ASN A 1 118 ? 14.843 6.519 -14.682 1.00 89.56 118 ASN A CA 1
ATOM 950 C C . ASN A 1 118 ? 15.397 5.670 -15.830 1.00 89.56 118 ASN A C 1
ATOM 952 O O . ASN A 1 118 ? 14.811 5.624 -16.907 1.00 89.56 118 ASN A O 1
ATOM 956 N N . GLU A 1 119 ? 16.489 4.943 -15.590 1.00 89.56 119 GLU A N 1
ATOM 957 C CA . GLU A 1 119 ? 17.065 4.030 -16.580 1.00 89.56 119 GLU A CA 1
ATOM 958 C C . GLU A 1 119 ? 16.142 2.862 -16.917 1.00 89.56 119 GLU A C 1
ATOM 960 O O . GLU A 1 119 ? 16.131 2.401 -18.054 1.00 89.56 119 GLU A O 1
ATOM 965 N N . ALA A 1 120 ? 15.296 2.430 -15.979 1.00 88.19 120 ALA A N 1
ATOM 966 C CA . ALA A 1 120 ? 14.247 1.452 -16.248 1.00 88.19 120 ALA A CA 1
ATOM 967 C C . ALA A 1 120 ? 13.075 2.010 -17.083 1.00 88.19 120 ALA A C 1
ATOM 969 O O . ALA A 1 120 ? 12.111 1.280 -17.325 1.00 88.19 120 ALA A O 1
ATOM 970 N N . GLY A 1 121 ? 13.157 3.265 -17.541 1.00 88.12 121 GLY A N 1
ATOM 971 C CA . GLY A 1 121 ? 12.170 3.919 -18.401 1.00 88.12 121 GLY A CA 1
ATOM 972 C C . GLY A 1 121 ? 10.975 4.500 -17.649 1.00 88.12 121 GLY A C 1
ATOM 973 O O . GLY A 1 121 ? 9.966 4.835 -18.272 1.00 88.12 121 GLY A O 1
ATOM 974 N N . PHE A 1 122 ? 11.041 4.596 -16.318 1.00 88.38 122 PHE A N 1
ATOM 975 C CA . PHE A 1 122 ? 9.969 5.200 -15.535 1.00 88.38 122 PHE A CA 1
ATOM 976 C C . PHE A 1 122 ? 10.128 6.719 -15.455 1.00 88.38 122 PHE A C 1
ATOM 978 O O . PHE A 1 122 ? 11.231 7.244 -15.335 1.00 88.38 122 PHE A O 1
ATOM 985 N N . LEU A 1 123 ? 8.998 7.424 -15.501 1.00 85.12 123 LEU A N 1
ATOM 986 C CA . LEU A 1 123 ? 8.947 8.878 -15.384 1.00 85.12 123 LEU A CA 1
ATOM 987 C C . LEU A 1 123 ? 8.690 9.306 -13.932 1.00 85.12 123 LEU A C 1
ATOM 989 O O . LEU A 1 123 ? 7.997 8.614 -13.176 1.00 85.12 123 LEU A O 1
ATOM 993 N N . GLY A 1 124 ? 9.200 10.487 -13.583 1.00 84.56 124 GLY A N 1
ATOM 994 C CA . GLY A 1 124 ? 9.011 11.130 -12.283 1.00 84.56 124 GLY A CA 1
ATOM 995 C C . GLY A 1 124 ? 10.013 10.686 -11.218 1.00 84.56 124 GLY A C 1
ATOM 996 O O . GLY A 1 124 ? 11.038 10.070 -11.505 1.00 84.56 124 GLY A O 1
ATOM 997 N N . ASP A 1 125 ? 9.701 11.009 -9.968 1.00 78.88 125 ASP A N 1
ATOM 998 C CA . ASP A 1 125 ? 10.559 10.660 -8.843 1.00 78.88 125 ASP A CA 1
ATOM 999 C C . ASP A 1 125 ? 10.244 9.251 -8.335 1.00 78.88 125 ASP A C 1
ATOM 1001 O O . ASP A 1 125 ? 9.090 8.885 -8.075 1.00 78.88 125 ASP A O 1
ATOM 1005 N N . ALA A 1 126 ? 11.292 8.452 -8.150 1.00 71.75 126 ALA A N 1
ATOM 1006 C CA . ALA A 1 126 ? 11.242 7.254 -7.341 1.00 71.75 126 ALA A CA 1
ATOM 1007 C C . ALA A 1 126 ? 10.883 7.702 -5.924 1.00 71.75 126 ALA A C 1
ATOM 1009 O O . ALA A 1 126 ? 11.726 8.237 -5.203 1.00 71.75 126 ALA A O 1
ATOM 1010 N N . LEU A 1 127 ? 9.606 7.543 -5.549 1.00 62.38 127 LEU A N 1
ATOM 1011 C CA . LEU A 1 127 ? 9.126 7.917 -4.219 1.00 62.38 127 LEU A CA 1
ATOM 1012 C C . LEU A 1 127 ? 10.123 7.406 -3.166 1.00 62.38 127 LEU A C 1
ATOM 1014 O O . LEU A 1 127 ? 10.405 6.200 -3.154 1.00 62.38 127 LEU A O 1
ATOM 1018 N N . PRO A 1 128 ? 10.652 8.277 -2.288 1.00 58.81 128 PRO A N 1
ATOM 1019 C CA . PRO A 1 128 ? 11.571 7.836 -1.254 1.00 58.81 128 PRO A CA 1
ATOM 1020 C C . PRO A 1 128 ? 10.868 6.777 -0.401 1.00 58.81 128 PRO A C 1
ATOM 1022 O O . PRO A 1 128 ? 9.704 6.956 -0.038 1.00 58.81 128 PRO A O 1
ATOM 1025 N N . CYS A 1 129 ? 11.563 5.684 -0.055 1.00 54.34 129 CYS A N 1
ATOM 1026 C CA . CYS A 1 129 ? 11.010 4.612 0.792 1.00 54.34 129 CYS A CA 1
ATOM 1027 C C . CYS A 1 129 ? 10.345 5.129 2.073 1.00 54.34 129 CYS A C 1
ATOM 1029 O O . CYS A 1 129 ? 9.410 4.500 2.554 1.00 54.34 129 CYS A O 1
ATOM 1031 N N . LYS A 1 130 ? 10.761 6.307 2.557 1.00 51.75 130 LYS A N 1
ATOM 1032 C CA . LYS A 1 130 ? 10.131 7.010 3.676 1.00 51.75 130 LYS A CA 1
ATOM 1033 C C . LYS A 1 130 ? 8.618 7.143 3.520 1.00 51.75 130 LYS A C 1
ATOM 1035 O O . LYS A 1 130 ? 7.918 6.843 4.467 1.00 51.75 130 LYS A O 1
ATOM 1040 N N . ALA A 1 131 ? 8.104 7.462 2.332 1.00 51.75 131 ALA A N 1
ATOM 1041 C CA . ALA A 1 131 ? 6.661 7.593 2.132 1.00 51.75 131 ALA A CA 1
ATOM 1042 C C . ALA A 1 131 ? 5.931 6.245 2.290 1.00 51.75 131 ALA A C 1
ATOM 1044 O O . ALA A 1 131 ? 4.867 6.180 2.894 1.00 51.75 131 ALA A O 1
ATOM 1045 N N . ALA A 1 132 ? 6.498 5.146 1.778 1.00 52.91 132 ALA A N 1
ATOM 1046 C CA . ALA A 1 132 ? 5.893 3.817 1.907 1.00 52.91 132 ALA A CA 1
ATOM 1047 C C . ALA A 1 132 ? 5.963 3.284 3.348 1.00 52.91 132 ALA A C 1
ATOM 1049 O O . ALA A 1 132 ? 4.997 2.683 3.823 1.00 52.91 132 ALA A O 1
ATOM 1050 N N . ASP A 1 133 ? 7.074 3.542 4.040 1.00 57.19 133 ASP A N 1
ATOM 1051 C CA . ASP A 1 133 ? 7.230 3.226 5.458 1.00 57.19 133 ASP A CA 1
ATOM 1052 C C . ASP A 1 133 ? 6.289 4.080 6.321 1.00 57.19 133 ASP A C 1
ATOM 1054 O O . ASP A 1 133 ? 5.659 3.539 7.222 1.00 57.19 133 ASP A O 1
ATOM 1058 N N . GLU A 1 134 ? 6.101 5.362 5.996 1.00 56.72 134 GLU A N 1
ATOM 1059 C CA . GLU A 1 134 ? 5.157 6.274 6.659 1.00 56.72 134 GLU A CA 1
ATOM 1060 C C . GLU A 1 134 ? 3.697 5.835 6.489 1.00 56.72 134 GLU A C 1
ATOM 1062 O O . GLU A 1 134 ? 2.922 5.870 7.443 1.00 56.72 134 GLU A O 1
ATOM 1067 N N . PHE A 1 135 ? 3.299 5.353 5.306 1.00 58.62 135 PHE A N 1
ATOM 1068 C CA . PHE A 1 135 ? 1.959 4.784 5.125 1.00 58.62 135 PHE A CA 1
ATOM 1069 C C . PHE A 1 135 ? 1.777 3.480 5.911 1.00 58.62 135 PHE A C 1
ATOM 1071 O O . PHE A 1 135 ? 0.699 3.233 6.457 1.00 58.62 135 PHE A O 1
ATOM 1078 N N . ALA A 1 136 ? 2.813 2.641 5.989 1.00 61.28 136 ALA A N 1
ATOM 1079 C CA . ALA A 1 136 ? 2.764 1.389 6.737 1.00 61.28 136 ALA A CA 1
ATOM 1080 C C . ALA A 1 136 ? 2.741 1.616 8.259 1.00 61.28 136 ALA A C 1
ATOM 1082 O O . ALA A 1 136 ? 2.022 0.903 8.968 1.00 61.28 136 ALA A O 1
ATOM 1083 N N . THR A 1 137 ? 3.483 2.604 8.767 1.00 63.91 137 THR A N 1
ATOM 1084 C CA . THR A 1 137 ? 3.437 3.008 10.179 1.00 63.91 137 THR A CA 1
ATOM 1085 C C . THR A 1 137 ? 2.106 3.663 10.510 1.00 63.91 137 THR A C 1
ATOM 1087 O O . THR A 1 137 ? 1.462 3.222 11.456 1.00 63.91 137 THR A O 1
ATOM 1090 N N . LEU A 1 138 ? 1.607 4.582 9.678 1.00 69.00 138 LEU A N 1
ATOM 1091 C CA . LEU A 1 138 ? 0.291 5.197 9.866 1.00 69.00 138 LEU A CA 1
ATOM 1092 C C . LEU A 1 138 ? -0.829 4.146 9.893 1.00 69.00 138 LEU A C 1
ATOM 1094 O O . LEU A 1 138 ? -1.692 4.176 10.769 1.00 69.00 138 LEU A O 1
ATOM 1098 N N . ALA A 1 139 ? -0.804 3.173 8.978 1.00 70.81 139 ALA A N 1
ATOM 1099 C CA . ALA A 1 139 ? -1.778 2.084 8.968 1.00 70.81 139 ALA A CA 1
ATOM 1100 C C . ALA A 1 139 ? -1.675 1.208 10.228 1.00 70.81 139 ALA A C 1
ATOM 1102 O O . ALA A 1 139 ? -2.698 0.849 10.815 1.00 70.81 139 ALA A O 1
ATOM 1103 N N . ARG A 1 140 ? -0.455 0.886 10.681 1.00 75.62 140 ARG A N 1
ATOM 1104 C CA . ARG A 1 140 ? -0.228 0.143 11.931 1.00 75.62 140 ARG A CA 1
ATOM 1105 C C . ARG A 1 140 ? -0.727 0.924 13.149 1.00 75.62 140 ARG A C 1
ATOM 1107 O O . ARG A 1 140 ? -1.336 0.326 14.037 1.00 75.62 140 ARG A O 1
ATOM 1114 N N . ASP A 1 141 ? -0.522 2.232 13.182 1.00 73.88 141 ASP A N 1
ATOM 1115 C CA . ASP A 1 141 ? -0.943 3.099 14.283 1.00 73.88 141 ASP A CA 1
ATOM 1116 C C . ASP A 1 141 ? -2.470 3.240 14.324 1.00 73.88 141 ASP A C 1
ATOM 1118 O O . ASP A 1 141 ? -3.076 3.140 15.390 1.00 73.88 141 ASP A O 1
ATOM 1122 N N . ILE A 1 142 ? -3.128 3.343 13.166 1.00 77.81 142 ILE A N 1
ATOM 1123 C CA . ILE A 1 142 ? -4.597 3.346 13.070 1.00 77.81 142 ILE A CA 1
ATOM 1124 C C . ILE A 1 142 ? -5.181 2.000 13.522 1.00 77.81 142 ILE A C 1
ATOM 1126 O O . ILE A 1 142 ? -6.146 1.963 14.292 1.00 77.81 142 ILE A O 1
ATOM 1130 N N . VAL A 1 143 ? -4.608 0.879 13.074 1.00 84.81 143 VAL A N 1
ATOM 1131 C CA . VAL A 1 143 ? -5.082 -0.463 13.452 1.00 84.81 143 VAL A CA 1
ATOM 1132 C C . VAL A 1 143 ? -4.857 -0.727 14.942 1.00 84.81 143 VAL A C 1
ATOM 1134 O O . VAL A 1 143 ? -5.757 -1.210 15.625 1.00 84.81 143 VAL A O 1
ATOM 1137 N N . SER A 1 144 ? -3.688 -0.378 15.477 1.00 80.19 144 SER A N 1
ATOM 1138 C CA . SER A 1 144 ? -3.397 -0.554 16.905 1.00 80.19 144 SER A CA 1
ATOM 1139 C C . SER A 1 144 ? -4.243 0.370 17.786 1.00 80.19 144 SER A C 1
ATOM 1141 O O . SER A 1 144 ? -4.785 -0.083 18.795 1.00 80.19 144 SER A O 1
ATOM 1143 N N . GLY A 1 145 ? -4.443 1.626 17.378 1.00 82.00 145 GLY A N 1
ATOM 1144 C CA . GLY A 1 145 ? -5.310 2.577 18.073 1.00 82.00 145 GLY A CA 1
ATOM 1145 C C . GLY A 1 145 ? -6.776 2.142 18.082 1.00 82.00 145 GLY A C 1
ATOM 1146 O O . GLY A 1 145 ? -7.419 2.162 19.132 1.00 82.00 145 GLY A O 1
ATOM 1147 N N . SER A 1 146 ? -7.301 1.686 16.941 1.00 80.81 146 SER A N 1
ATOM 1148 C CA . SER A 1 146 ? -8.682 1.183 16.848 1.00 80.81 146 SER A CA 1
ATOM 1149 C C . SER A 1 146 ? -8.892 -0.100 17.654 1.00 80.81 146 SER A C 1
ATOM 1151 O O . SER A 1 146 ? -9.901 -0.221 18.352 1.00 80.81 146 SER A O 1
ATOM 1153 N N . LEU A 1 147 ? -7.922 -1.020 17.648 1.00 87.31 147 LEU A N 1
ATOM 1154 C CA . LEU A 1 147 ? -7.955 -2.214 18.492 1.00 87.31 147 LEU A CA 1
ATOM 1155 C C . LEU A 1 147 ? -7.911 -1.854 19.985 1.00 87.31 147 LEU A C 1
ATOM 1157 O O . LEU A 1 147 ? -8.688 -2.399 20.767 1.00 87.31 147 LEU A O 1
ATOM 1161 N N . GLY A 1 148 ? -7.052 -0.912 20.382 1.00 86.06 148 GLY A N 1
ATOM 1162 C CA . GLY A 1 148 ? -6.972 -0.428 21.762 1.00 86.06 148 GLY A CA 1
ATOM 1163 C C . GLY A 1 148 ? -8.281 0.207 22.238 1.00 86.06 148 GLY A C 1
ATOM 1164 O O . GLY A 1 148 ? -8.741 -0.072 23.348 1.00 86.06 148 GLY A O 1
ATOM 1165 N N . LEU A 1 149 ? -8.928 1.000 21.379 1.00 83.31 149 LEU A N 1
ATOM 1166 C CA . LEU A 1 149 ? -10.233 1.596 21.664 1.00 83.31 149 LEU A CA 1
ATOM 1167 C C . LEU A 1 149 ? -11.319 0.525 21.820 1.00 83.31 149 LEU A C 1
ATOM 1169 O O . LEU A 1 149 ? -12.093 0.584 22.775 1.00 83.31 149 LEU A O 1
ATOM 1173 N N . LEU A 1 150 ? -11.339 -0.485 20.944 1.00 85.31 150 LEU A N 1
ATOM 1174 C CA . LEU A 1 150 ? -12.276 -1.606 21.036 1.00 85.31 150 LEU A CA 1
ATOM 1175 C C . LEU A 1 150 ? -12.091 -2.390 22.341 1.00 85.31 150 LEU A C 1
ATOM 1177 O O . LEU A 1 150 ? -13.062 -2.625 23.057 1.00 85.31 150 LEU A O 1
ATOM 1181 N N . VAL A 1 151 ? -10.855 -2.766 22.680 1.00 86.56 151 VAL A N 1
ATOM 1182 C CA . VAL A 1 151 ? -10.550 -3.513 23.913 1.00 86.56 151 VAL A CA 1
ATOM 1183 C C . VAL A 1 151 ? -10.955 -2.711 25.146 1.00 86.56 151 VAL A C 1
ATOM 1185 O O . VAL A 1 151 ? -11.596 -3.254 26.045 1.00 86.56 151 VAL A O 1
ATOM 1188 N N . THR A 1 152 ? -10.648 -1.413 25.167 1.00 82.12 152 THR A N 1
ATOM 1189 C CA . THR A 1 152 ? -11.043 -0.521 26.265 1.00 82.12 152 THR A CA 1
ATOM 1190 C C . THR A 1 152 ? -12.564 -0.439 26.379 1.00 82.12 152 THR A C 1
ATOM 1192 O O . THR A 1 152 ? -13.104 -0.557 27.476 1.00 82.12 152 THR A O 1
ATOM 1195 N N . PHE A 1 153 ? -13.276 -0.308 25.258 1.00 80.88 153 PHE A N 1
ATOM 1196 C CA . PHE A 1 153 ? -14.738 -0.281 25.237 1.00 80.88 153 PHE A CA 1
ATOM 1197 C C . PHE A 1 153 ? -15.350 -1.582 25.780 1.00 80.88 153 PHE A C 1
ATOM 1199 O O . PHE A 1 153 ? -16.254 -1.545 26.618 1.00 80.88 153 PHE A O 1
ATOM 1206 N N . VAL A 1 154 ? -14.828 -2.742 25.371 1.00 83.81 154 VAL A N 1
ATOM 1207 C CA . VAL A 1 154 ? -15.274 -4.042 25.899 1.00 83.81 154 VAL A CA 1
ATOM 1208 C C . VAL A 1 154 ? -14.979 -4.158 27.398 1.00 83.81 154 VAL A C 1
ATOM 1210 O O . VAL A 1 154 ? -15.854 -4.547 28.167 1.00 83.81 154 VAL A O 1
ATOM 1213 N N . ALA A 1 155 ? -13.788 -3.763 27.849 1.00 83.56 155 ALA A N 1
ATOM 1214 C CA . ALA A 1 155 ? -13.433 -3.810 29.266 1.00 83.56 155 ALA A CA 1
ATOM 1215 C C . ALA A 1 155 ? -14.356 -2.925 30.123 1.00 83.56 155 ALA A C 1
ATOM 1217 O O . ALA A 1 155 ? -14.865 -3.377 31.147 1.00 83.56 155 ALA A O 1
ATOM 1218 N N . VAL A 1 156 ? -14.623 -1.692 29.680 1.00 80.12 156 VAL A N 1
ATOM 1219 C CA . VAL A 1 156 ? -15.514 -0.737 30.361 1.00 80.12 156 VAL A CA 1
ATOM 1220 C C . VAL A 1 156 ? -16.959 -1.246 30.394 1.00 80.12 156 VAL A C 1
ATOM 1222 O O . VAL A 1 156 ? -17.625 -1.166 31.424 1.00 80.12 156 VAL A O 1
ATOM 1225 N N . THR A 1 157 ? -17.461 -1.815 29.297 1.00 75.88 157 THR A N 1
ATOM 1226 C CA . THR A 1 157 ? -18.830 -2.361 29.264 1.00 75.88 157 THR A CA 1
ATOM 1227 C C . THR A 1 157 ? -18.988 -3.594 30.158 1.00 75.88 157 THR A C 1
ATOM 1229 O O . THR A 1 157 ? -20.006 -3.715 30.841 1.00 75.88 157 THR A O 1
ATOM 1232 N N . ILE A 1 158 ? -17.977 -4.467 30.231 1.00 79.38 158 ILE A N 1
ATOM 1233 C CA . ILE A 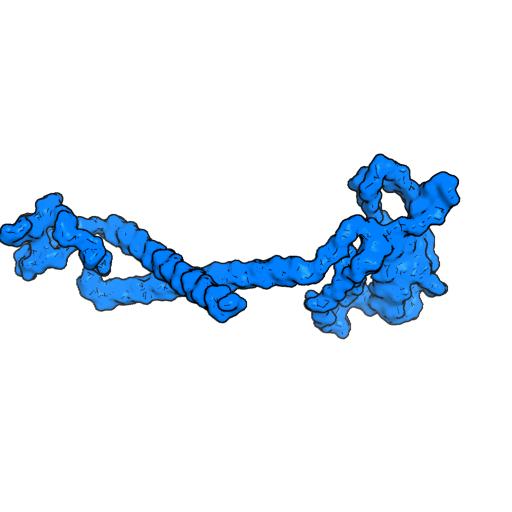1 158 ? -17.974 -5.626 31.138 1.00 79.38 158 ILE A CA 1
ATOM 1234 C C . ILE A 1 158 ? -17.931 -5.178 32.600 1.00 79.38 158 ILE A C 1
ATOM 1236 O O . ILE A 1 158 ? -18.745 -5.649 33.396 1.00 79.38 158 ILE A O 1
ATOM 1240 N N . THR A 1 159 ? -17.027 -4.266 32.974 1.00 77.62 159 THR A N 1
ATOM 1241 C CA . THR A 1 159 ? -16.923 -3.801 34.370 1.00 77.62 159 THR A CA 1
ATOM 1242 C C . THR A 1 159 ? -18.204 -3.122 34.831 1.00 77.62 159 THR A C 1
ATOM 1244 O O . THR A 1 159 ? -18.653 -3.358 35.951 1.00 77.62 159 THR A O 1
ATOM 1247 N N . LEU A 1 160 ? -18.851 -2.352 33.957 1.00 72.50 160 LEU A N 1
ATOM 1248 C CA . LEU A 1 160 ? -20.114 -1.691 34.273 1.00 72.50 160 LEU A CA 1
ATOM 1249 C C . LEU A 1 160 ? -21.298 -2.667 34.299 1.00 72.50 160 LEU A C 1
ATOM 1251 O O . LEU A 1 160 ? -22.193 -2.518 35.133 1.00 72.50 160 LEU A O 1
ATOM 1255 N N . GLY A 1 161 ? -21.282 -3.708 33.462 1.00 72.38 161 GLY A N 1
ATOM 1256 C CA . GLY A 1 161 ? -22.229 -4.821 33.541 1.00 72.38 161 GLY A CA 1
ATOM 1257 C C . GLY A 1 161 ? -22.116 -5.591 34.861 1.00 72.38 161 GLY A C 1
ATOM 1258 O O . GLY A 1 161 ? -23.128 -5.847 35.514 1.00 72.38 161 GLY A O 1
ATOM 1259 N N . LEU A 1 162 ? -20.889 -5.891 35.297 1.00 73.31 162 LEU A N 1
ATOM 1260 C CA . LEU A 1 162 ? -20.616 -6.551 36.577 1.00 73.31 162 LEU A CA 1
ATOM 1261 C C . LEU A 1 162 ? -20.976 -5.658 37.771 1.00 73.31 162 LEU A C 1
ATOM 1263 O O . LEU A 1 162 ? -21.610 -6.131 38.713 1.00 73.31 162 LEU A O 1
ATOM 1267 N N . ALA A 1 163 ? -20.658 -4.362 37.714 1.00 68.31 163 ALA A N 1
ATOM 1268 C CA . ALA A 1 163 ? -21.064 -3.396 38.735 1.00 68.31 163 ALA A CA 1
ATOM 1269 C C . ALA A 1 163 ? -22.594 -3.316 38.861 1.00 68.31 163 ALA A C 1
ATOM 1271 O O . ALA A 1 163 ? -23.115 -3.283 39.976 1.00 68.31 163 ALA A O 1
ATOM 1272 N N . LYS A 1 164 ? -23.325 -3.367 37.737 1.00 65.81 164 LYS A N 1
ATOM 1273 C CA . LYS A 1 164 ? -24.794 -3.430 37.741 1.00 65.81 164 LYS A CA 1
ATOM 1274 C C . LYS A 1 164 ? -25.322 -4.743 38.327 1.00 65.81 164 LYS A C 1
ATOM 1276 O O . LYS A 1 164 ? -26.353 -4.724 38.988 1.00 65.81 164 LYS A O 1
ATOM 1281 N N . ALA A 1 165 ? -24.637 -5.865 38.104 1.00 65.25 165 ALA A N 1
ATOM 1282 C CA . ALA A 1 165 ? -25.021 -7.158 38.672 1.00 65.25 165 ALA A CA 1
ATOM 1283 C C . ALA A 1 165 ? -24.779 -7.239 40.192 1.00 65.25 165 ALA A C 1
ATOM 1285 O O . ALA A 1 165 ? -25.540 -7.898 40.894 1.00 65.25 165 ALA A O 1
ATOM 1286 N N . ALA A 1 166 ? -23.744 -6.561 40.697 1.00 64.00 166 ALA A N 1
ATOM 1287 C CA . ALA A 1 166 ? -23.385 -6.547 42.117 1.00 64.00 166 ALA A CA 1
ATOM 1288 C C . ALA A 1 166 ? -24.099 -5.449 42.934 1.00 64.00 166 ALA A C 1
ATOM 1290 O O . ALA A 1 166 ? -24.107 -5.498 44.163 1.00 64.00 166 ALA A O 1
ATOM 1291 N N . SER A 1 167 ? -24.680 -4.444 42.276 1.00 58.94 167 SER A N 1
ATOM 1292 C CA . SER A 1 167 ? -25.301 -3.292 42.930 1.00 58.94 167 SER A CA 1
ATOM 1293 C C . SER A 1 167 ? -26.795 -3.518 43.218 1.00 58.94 167 SER A C 1
ATOM 1295 O O . SER A 1 167 ? -27.552 -3.846 42.303 1.00 58.94 167 SER A O 1
ATOM 1297 N N . PRO A 1 168 ? -27.278 -3.243 44.447 1.00 54.47 168 PRO A N 1
ATOM 1298 C CA . PRO A 1 168 ? -28.713 -3.217 44.748 1.00 54.47 168 PRO A CA 1
ATOM 1299 C C . PRO A 1 168 ? -29.425 -2.001 44.122 1.00 54.47 168 PRO A C 1
ATOM 1301 O O . PRO A 1 168 ? -30.656 -1.942 44.083 1.00 54.47 168 PRO A O 1
ATOM 1304 N N . TYR A 1 169 ? -28.668 -1.018 43.621 1.00 54.69 169 TYR A N 1
ATOM 1305 C CA . TYR A 1 169 ? -29.197 0.187 42.990 1.00 54.69 169 TYR A CA 1
ATOM 1306 C C . TYR A 1 169 ? -29.539 -0.083 41.525 1.00 54.69 169 TYR A C 1
ATOM 1308 O O . TYR A 1 169 ? -28.662 -0.334 40.701 1.00 54.69 169 TYR A O 1
ATOM 1316 N N . ARG A 1 170 ? -30.829 0.010 41.179 1.00 55.25 170 ARG A N 1
ATOM 1317 C CA . ARG A 1 170 ? -31.323 -0.343 39.837 1.00 55.25 170 ARG A CA 1
ATOM 1318 C C . ARG A 1 170 ? -30.881 0.629 38.731 1.00 55.25 170 ARG A C 1
ATOM 1320 O O . ARG A 1 170 ? -30.839 0.219 37.576 1.00 55.25 170 ARG A O 1
ATOM 1327 N N . SER A 1 171 ? -30.483 1.865 39.052 1.00 55.12 171 SER A N 1
ATOM 1328 C CA . SER A 1 171 ? -30.103 2.862 38.037 1.00 55.12 171 SER A CA 1
ATOM 1329 C C . SER A 1 171 ? -28.937 3.761 38.469 1.00 55.12 171 SER A C 1
ATOM 1331 O O . SER A 1 171 ? -29.113 4.713 39.220 1.00 55.12 171 SER A O 1
ATOM 1333 N N . HIS A 1 172 ? -27.742 3.481 37.940 1.00 55.38 172 HIS A N 1
ATOM 1334 C CA . HIS A 1 172 ? -26.493 4.201 38.239 1.00 55.38 172 HIS A CA 1
ATOM 1335 C C . HIS A 1 172 ? -26.413 5.621 37.647 1.00 55.38 172 HIS A C 1
ATOM 1337 O O . HIS A 1 172 ? -25.621 6.433 38.110 1.00 55.38 172 HIS A O 1
ATOM 1343 N N . TRP A 1 173 ? -27.248 5.950 36.659 1.00 59.97 173 TRP A N 1
ATOM 1344 C CA . TRP A 1 173 ? -27.312 7.277 36.034 1.00 59.97 173 TRP A CA 1
ATOM 1345 C C . TRP A 1 173 ? -28.159 8.284 36.834 1.00 59.97 173 TRP A C 1
ATOM 1347 O O . TRP A 1 173 ? -28.178 9.461 36.482 1.00 59.97 173 TRP A O 1
ATOM 1357 N N . LEU A 1 174 ? -28.837 7.860 37.917 1.00 57.66 174 LEU A N 1
ATOM 1358 C CA . LEU A 1 174 ? -29.708 8.743 38.711 1.00 57.66 174 LEU A CA 1
ATOM 1359 C C . LEU A 1 174 ? -28.966 9.951 39.307 1.00 57.66 174 LEU A C 1
ATOM 1361 O O . LEU A 1 174 ? -29.588 10.981 39.523 1.00 57.66 174 LEU A O 1
ATOM 1365 N N . TRP A 1 175 ? -27.651 9.850 39.521 1.00 56.91 175 TRP A N 1
ATOM 1366 C CA . TRP A 1 175 ? -26.811 10.950 40.015 1.00 56.91 175 TRP A CA 1
ATOM 1367 C C . TRP A 1 175 ? -26.635 12.094 39.006 1.00 56.91 175 TRP A C 1
ATOM 1369 O O . TRP A 1 175 ? -26.266 13.198 39.390 1.00 56.91 175 TRP A O 1
ATOM 1379 N N . ILE A 1 176 ? -26.876 11.832 37.718 1.00 56.72 176 ILE A N 1
ATOM 1380 C CA . ILE A 1 176 ? -26.754 12.809 36.621 1.00 56.72 176 ILE A CA 1
ATOM 1381 C C . ILE A 1 176 ? -28.109 13.447 36.313 1.00 56.72 176 ILE A C 1
ATOM 1383 O O . ILE A 1 176 ? -28.197 14.507 35.695 1.00 56.72 176 ILE A O 1
ATOM 1387 N N . VAL A 1 177 ? -29.188 12.804 36.754 1.00 58.91 177 VAL A N 1
ATOM 1388 C CA . VAL A 1 177 ? -30.530 13.351 36.637 1.00 58.91 177 VAL A CA 1
ATOM 1389 C C . VAL A 1 177 ? -30.615 14.561 37.551 1.00 58.91 177 VAL A C 1
ATOM 1391 O O . VAL A 1 177 ? -30.381 14.416 38.751 1.00 58.91 177 VAL A O 1
ATOM 1394 N N . PRO A 1 178 ? -30.962 15.748 37.026 1.00 58.19 178 PRO A N 1
ATOM 1395 C CA . PRO A 1 178 ? -31.198 16.903 37.871 1.00 58.19 178 PRO A CA 1
ATOM 1396 C C . PRO A 1 178 ? -32.204 16.520 38.954 1.00 58.19 178 PRO A C 1
ATOM 1398 O O . PRO A 1 178 ? -33.218 15.888 38.652 1.00 58.19 178 PRO A O 1
ATOM 1401 N N . SER A 1 179 ? -31.963 16.934 40.197 1.00 55.88 179 SER A N 1
ATOM 1402 C CA . SER A 1 179 ? -32.888 16.731 41.325 1.00 55.88 179 SER A CA 1
ATOM 1403 C C . SER A 1 179 ? -34.323 17.193 41.023 1.00 55.88 179 SER A C 1
ATOM 1405 O O . SER A 1 179 ? -35.268 16.711 41.636 1.00 55.88 179 SER A O 1
ATOM 1407 N N . ASN A 1 180 ? -34.483 18.066 40.025 1.00 54.00 180 ASN A N 1
ATOM 1408 C CA . ASN A 1 180 ? -35.744 18.609 39.529 1.00 54.00 180 ASN A CA 1
ATOM 1409 C C . ASN A 1 180 ? -36.429 17.762 38.434 1.00 54.00 180 ASN A C 1
ATOM 1411 O O . ASN A 1 180 ? -37.409 18.216 37.840 1.00 54.00 180 ASN A O 1
ATOM 1415 N N . TYR A 1 181 ? -35.931 16.565 38.103 1.00 61.06 181 TYR A N 1
ATOM 1416 C CA . TYR A 1 181 ? -36.626 15.688 37.156 1.00 61.06 181 TYR A CA 1
ATOM 1417 C C . TYR A 1 181 ? -38.012 15.333 37.714 1.00 61.06 181 TYR A C 1
ATOM 1419 O O . TYR A 1 181 ? -38.117 15.012 38.902 1.00 61.06 181 TYR A O 1
ATOM 1427 N N . PRO A 1 182 ? -39.086 15.395 36.904 1.00 57.56 182 PRO A N 1
ATOM 1428 C CA . PRO A 1 182 ? -40.453 15.399 37.406 1.00 57.56 182 PRO A CA 1
ATOM 1429 C C . PRO A 1 182 ? -40.891 13.993 37.823 1.00 57.56 182 PRO A C 1
ATOM 1431 O O . PRO A 1 182 ? -41.742 13.371 37.190 1.00 57.56 182 PRO A O 1
ATOM 1434 N N . SER A 1 183 ? -40.352 13.501 38.938 1.00 60.25 183 SER A N 1
ATOM 1435 C CA . SER A 1 183 ? -40.946 12.385 39.674 1.00 60.25 183 SER A CA 1
ATOM 1436 C C . SER A 1 183 ? -42.375 12.730 40.114 1.00 60.25 183 SER A C 1
ATOM 1438 O O . SER A 1 183 ? -43.198 11.835 40.261 1.00 60.25 183 SER A O 1
ATOM 1440 N N . SER A 1 184 ? -42.712 14.022 40.226 1.00 57.28 184 SER A N 1
ATOM 1441 C CA . SER A 1 184 ? -44.053 14.520 40.547 1.00 57.28 184 SER A 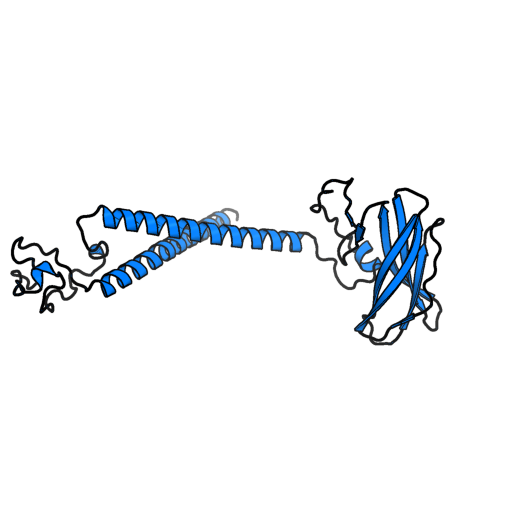CA 1
ATOM 1442 C C . SER A 1 184 ? -45.131 14.125 39.528 1.00 57.28 184 SER A C 1
ATOM 1444 O O . SER A 1 184 ? -46.294 14.005 39.905 1.00 57.28 184 SER A O 1
ATOM 1446 N N . LYS A 1 185 ? -44.766 13.851 38.264 1.00 67.69 185 LYS A N 1
ATOM 1447 C CA . LYS A 1 185 ? -45.696 13.463 37.179 1.00 67.69 185 LYS A CA 1
ATOM 1448 C C . LYS A 1 185 ? -45.878 11.948 37.017 1.00 67.69 185 LYS A C 1
ATOM 1450 O O . LYS A 1 185 ? -46.387 11.486 36.001 1.00 67.69 185 LYS A O 1
ATOM 1455 N N . MET A 1 186 ? -45.394 11.153 37.966 1.00 74.56 186 MET A N 1
ATOM 1456 C CA . MET A 1 186 ? -45.520 9.702 37.904 1.00 74.56 186 MET A CA 1
ATOM 1457 C C . MET A 1 186 ? -46.894 9.273 38.435 1.00 74.56 186 MET A C 1
ATOM 1459 O O . MET A 1 186 ? -47.177 9.450 39.617 1.00 74.56 186 MET A O 1
ATOM 1463 N N . ASP A 1 187 ? -47.731 8.705 37.563 1.00 79.75 187 ASP A N 1
ATOM 1464 C CA . ASP A 1 187 ? -49.089 8.259 37.926 1.00 79.75 187 ASP A CA 1
ATOM 1465 C C . ASP A 1 187 ? -49.152 6.782 38.342 1.00 79.75 187 ASP A C 1
ATOM 1467 O O . ASP A 1 187 ? -50.064 6.365 39.049 1.00 79.75 187 ASP A O 1
ATOM 1471 N N . VAL A 1 188 ? -48.169 5.977 37.917 1.00 84.62 188 VAL A N 1
ATOM 1472 C CA . VAL A 1 188 ? -48.077 4.539 38.221 1.00 84.62 188 VAL A CA 1
ATOM 1473 C C . VAL A 1 188 ? -46.615 4.142 38.404 1.00 84.62 188 VAL A C 1
ATOM 1475 O O . VAL A 1 188 ? -45.764 4.530 37.592 1.00 84.62 188 VAL A O 1
ATOM 1478 N N . TYR A 1 189 ? -46.323 3.317 39.416 1.00 85.00 189 TYR A N 1
ATOM 1479 C CA . TYR A 1 189 ? -44.993 2.736 39.610 1.00 85.00 189 TYR A CA 1
ATOM 1480 C C . TYR A 1 189 ? -44.563 1.898 38.395 1.00 85.00 189 TYR A C 1
ATOM 1482 O O . TYR A 1 189 ? -45.329 1.103 37.849 1.00 85.00 189 TYR A O 1
ATOM 1490 N N . LYS A 1 190 ? -43.306 2.052 37.959 1.00 81.94 190 LYS A N 1
ATOM 1491 C CA . LYS A 1 190 ? -42.742 1.278 36.833 1.00 81.94 190 LYS A CA 1
ATOM 1492 C C . LYS A 1 190 ? -42.192 -0.086 37.258 1.00 81.94 190 LYS A C 1
ATOM 1494 O O . LYS A 1 190 ? -41.792 -0.888 36.414 1.00 81.94 190 LYS A O 1
ATOM 1499 N N . GLU A 1 191 ? -42.148 -0.351 38.557 1.00 82.75 191 GLU A N 1
ATOM 1500 C CA . GLU A 1 191 ? -41.730 -1.628 39.127 1.00 82.75 191 GLU A CA 1
ATOM 1501 C C . GLU A 1 191 ? -42.885 -2.620 39.083 1.00 82.75 191 GLU A C 1
ATOM 1503 O O . GLU A 1 191 ? -44.019 -2.266 39.387 1.00 82.75 191 GLU A O 1
ATOM 1508 N N . LEU A 1 192 ? -42.600 -3.866 38.693 1.00 80.62 192 LEU A N 1
ATOM 1509 C CA . LEU A 1 192 ? -43.641 -4.879 38.511 1.00 80.62 192 LEU A CA 1
ATOM 1510 C C . LEU A 1 192 ? -44.393 -5.154 39.824 1.00 80.62 192 LEU A C 1
ATOM 1512 O O . LEU A 1 192 ? -45.609 -5.288 39.819 1.00 80.62 192 LEU A O 1
ATOM 1516 N N . GLU A 1 193 ? -43.649 -5.171 40.930 1.00 82.19 193 GLU A N 1
ATOM 1517 C CA . GLU A 1 193 ? -44.123 -5.452 42.290 1.00 82.19 193 GLU A CA 1
ATOM 1518 C C . GLU A 1 193 ? -45.015 -4.334 42.853 1.00 82.19 193 GLU A C 1
ATOM 1520 O O . GLU A 1 193 ? -45.922 -4.600 43.632 1.00 82.19 193 GLU A O 1
ATOM 1525 N N . LEU A 1 194 ? -44.800 -3.086 42.422 1.00 82.50 194 LEU A N 1
ATOM 1526 C CA . LEU A 1 194 ? -45.529 -1.909 42.908 1.00 82.50 194 LEU A CA 1
ATOM 1527 C C . LEU A 1 194 ? -46.588 -1.408 41.923 1.00 82.50 194 LEU A C 1
ATOM 1529 O O . LEU A 1 194 ? -47.280 -0.435 42.204 1.00 82.50 194 LEU A O 1
ATOM 1533 N N . LYS A 1 195 ? -46.730 -2.042 40.755 1.00 82.06 195 LYS A N 1
ATOM 1534 C CA . LYS A 1 195 ? -47.585 -1.554 39.662 1.00 82.06 195 LYS A CA 1
ATOM 1535 C C . LYS A 1 195 ? -49.067 -1.447 40.049 1.00 82.06 195 LYS A C 1
ATOM 1537 O O . LYS A 1 195 ? -49.785 -0.641 39.469 1.00 82.06 195 LYS A O 1
ATOM 1542 N N . LEU A 1 196 ? -49.507 -2.268 41.005 1.00 83.25 196 LEU A N 1
ATOM 1543 C CA . LEU A 1 196 ? -50.872 -2.282 41.545 1.00 83.25 196 LEU A CA 1
ATOM 1544 C C . LEU A 1 196 ? -51.050 -1.344 42.750 1.00 83.25 196 LEU A C 1
ATOM 1546 O O . LEU A 1 196 ? -52.173 -1.128 43.196 1.00 83.25 196 LEU A O 1
ATOM 1550 N N . CYS A 1 197 ? -49.961 -0.797 43.292 1.00 84.19 197 CYS A N 1
ATOM 1551 C CA . CYS A 1 197 ? -50.008 0.117 44.422 1.00 84.19 197 CYS A CA 1
ATOM 1552 C C . CYS A 1 197 ? -50.316 1.543 43.954 1.00 84.19 197 CYS A C 1
ATOM 1554 O O . CYS A 1 197 ? -49.806 2.010 42.934 1.00 84.19 197 CYS A O 1
ATOM 1556 N N . THR A 1 198 ? -51.095 2.269 44.753 1.00 86.56 198 THR A N 1
ATOM 1557 C CA . THR A 1 198 ? -51.298 3.709 44.571 1.00 86.56 198 THR A CA 1
ATOM 1558 C C . THR A 1 198 ? -50.001 4.463 44.829 1.00 86.56 198 THR A C 1
ATOM 1560 O O . THR A 1 198 ? -49.320 4.200 45.823 1.00 86.56 198 THR A O 1
ATOM 1563 N N . VAL A 1 199 ? -49.672 5.418 43.958 1.00 87.31 199 VAL A N 1
ATOM 1564 C CA . VAL A 1 199 ? -48.457 6.228 44.086 1.00 87.31 199 VAL A CA 1
ATOM 1565 C C . VAL A 1 199 ? -48.515 7.090 45.345 1.00 87.31 199 VAL A C 1
ATOM 1567 O O . VAL A 1 199 ? -49.402 7.925 45.505 1.00 87.31 199 VAL A O 1
ATOM 1570 N N . VAL A 1 200 ? -47.543 6.887 46.232 1.00 86.88 200 VAL A N 1
ATOM 1571 C CA . VAL A 1 200 ? -47.355 7.665 47.459 1.00 86.88 200 VAL A CA 1
ATOM 1572 C C . VAL A 1 200 ? -46.320 8.753 47.201 1.00 86.88 200 VAL A C 1
ATOM 1574 O O . VAL A 1 200 ? -45.262 8.484 46.625 1.00 86.88 200 VAL A O 1
ATOM 1577 N N . ARG A 1 201 ? -46.618 9.976 47.641 1.00 87.00 201 ARG A N 1
ATOM 1578 C CA . ARG A 1 201 ? -45.718 11.129 47.543 1.00 87.00 201 ARG A CA 1
ATOM 1579 C C . ARG A 1 201 ? -45.277 11.596 48.927 1.00 87.00 201 ARG A C 1
ATOM 1581 O O . ARG A 1 201 ? -46.003 11.393 49.898 1.00 87.00 201 ARG A O 1
ATOM 1588 N N . ASP A 1 202 ? -44.083 12.170 49.004 1.00 85.12 202 ASP A N 1
ATOM 1589 C CA . ASP A 1 202 ? -43.584 12.833 50.208 1.00 85.12 202 ASP A CA 1
ATOM 1590 C C . ASP A 1 202 ? -44.078 14.287 50.317 1.00 85.12 202 ASP A C 1
ATOM 1592 O O . ASP A 1 202 ? -44.794 14.788 49.447 1.00 85.12 202 ASP A O 1
ATOM 1596 N N . GLU A 1 203 ? -43.684 14.968 51.395 1.00 84.62 203 GLU A N 1
ATOM 1597 C CA . GLU A 1 203 ? -44.060 16.358 51.703 1.00 84.62 203 GLU A CA 1
ATOM 1598 C C . GLU A 1 203 ? -43.608 17.366 50.636 1.00 84.62 203 GLU A C 1
ATOM 1600 O O . GLU A 1 203 ? -44.178 18.447 50.510 1.00 84.62 203 GLU A O 1
ATOM 1605 N N . TRP A 1 204 ? -42.615 16.997 49.826 1.00 79.62 204 TRP A N 1
ATOM 1606 C CA . TRP A 1 204 ? -42.088 17.815 48.739 1.00 79.62 204 TRP A CA 1
ATOM 1607 C C . TRP A 1 204 ? -42.661 17.414 47.368 1.00 79.62 204 TRP A C 1
ATOM 1609 O O . TRP A 1 204 ? -42.226 17.932 46.339 1.00 79.62 204 TRP A O 1
ATOM 1619 N N . GLY A 1 205 ? -43.634 16.496 47.335 1.00 78.25 205 GLY A N 1
ATOM 1620 C CA . GLY A 1 205 ? -44.312 16.044 46.120 1.00 78.25 205 GLY A CA 1
ATOM 1621 C C . GLY A 1 205 ? -43.542 15.005 45.297 1.00 78.25 205 GLY A C 1
ATOM 1622 O O . GLY A 1 205 ? -43.955 14.705 44.171 1.00 78.25 205 GLY A O 1
ATOM 1623 N N . TYR A 1 206 ? -42.453 14.435 45.825 1.00 80.94 206 TYR A N 1
ATOM 1624 C CA . TYR A 1 206 ? -41.687 13.383 45.150 1.00 80.94 206 TYR A CA 1
ATOM 1625 C C . TYR A 1 206 ? -42.327 12.023 45.386 1.00 80.94 206 TYR A C 1
ATOM 1627 O O . TYR A 1 206 ? -42.771 11.711 46.489 1.00 80.94 206 TYR A O 1
ATOM 1635 N N . CYS A 1 207 ? -42.344 11.182 44.356 1.00 81.50 207 CYS A N 1
ATOM 1636 C CA . CYS A 1 207 ? -42.838 9.819 44.497 1.00 81.50 207 CYS A CA 1
ATOM 1637 C C . CYS A 1 207 ? -41.860 8.976 45.328 1.00 81.50 207 CYS A C 1
ATOM 1639 O O . CYS A 1 207 ? -40.656 8.960 45.068 1.00 81.50 207 CYS A O 1
ATOM 1641 N N . VAL A 1 208 ? -42.394 8.258 46.313 1.00 84.25 208 VAL A N 1
ATOM 1642 C CA . VAL A 1 208 ? -41.633 7.411 47.238 1.00 84.25 208 VAL A CA 1
ATOM 1643 C C . VAL A 1 208 ? -42.180 5.993 47.244 1.00 84.25 208 VAL A C 1
ATOM 1645 O O . VAL A 1 208 ? -43.333 5.742 46.897 1.00 84.25 208 VAL A O 1
ATOM 1648 N N . HIS A 1 209 ? -41.353 5.039 47.646 1.00 84.75 209 HIS A N 1
ATOM 1649 C CA . HIS A 1 209 ? -41.749 3.652 47.817 1.00 84.75 209 HIS A CA 1
ATOM 1650 C C . HIS A 1 209 ? -42.811 3.545 48.932 1.00 84.75 209 HIS A C 1
ATOM 1652 O O . HIS A 1 209 ? -42.601 4.078 50.025 1.00 84.75 209 HIS A O 1
ATOM 1658 N N . PRO A 1 210 ? -43.939 2.837 48.725 1.00 84.38 210 PRO A N 1
ATOM 1659 C CA . PRO A 1 210 ? -45.070 2.876 49.656 1.00 84.38 210 PRO A CA 1
ATOM 1660 C C . PRO A 1 210 ? -44.733 2.304 51.040 1.00 84.38 210 PRO A C 1
ATOM 1662 O O . PRO A 1 210 ? -45.179 2.862 52.044 1.00 84.38 210 PRO A O 1
ATOM 1665 N N . ILE A 1 211 ? -43.914 1.243 51.075 1.00 84.56 211 ILE A N 1
ATOM 1666 C CA . ILE A 1 211 ? -43.463 0.551 52.297 1.00 84.56 211 ILE A CA 1
ATOM 1667 C C . ILE A 1 211 ? -42.265 1.260 52.945 1.00 84.56 211 ILE A C 1
ATOM 1669 O O . ILE A 1 211 ? -42.361 1.727 54.071 1.00 84.56 211 ILE A O 1
ATOM 1673 N N . THR A 1 212 ? -41.136 1.373 52.238 1.00 83.31 212 THR A N 1
ATOM 1674 C CA . THR A 1 212 ? -39.877 1.889 52.807 1.00 83.31 212 THR A CA 1
ATOM 1675 C C . THR A 1 212 ? -39.802 3.413 52.896 1.00 83.31 212 THR A C 1
ATOM 1677 O O . THR A 1 212 ? -38.835 3.930 53.446 1.00 83.31 212 THR A O 1
ATOM 1680 N N . LYS A 1 213 ? -40.771 4.140 52.316 1.00 81.38 213 LYS A N 1
ATOM 1681 C CA . LYS A 1 213 ? -40.781 5.613 52.192 1.00 81.38 213 LYS A CA 1
ATOM 1682 C C . LYS A 1 213 ? -39.521 6.197 51.539 1.00 81.38 213 LYS A C 1
ATOM 1684 O O . LYS A 1 213 ? -39.251 7.388 51.630 1.00 81.38 213 LYS A O 1
ATOM 1689 N N . SER A 1 214 ? -38.769 5.360 50.831 1.00 79.25 214 SER A N 1
ATOM 1690 C CA . SER A 1 214 ? -37.549 5.735 50.130 1.00 79.25 214 SER A CA 1
ATOM 1691 C C . SER A 1 214 ? -37.861 6.374 48.778 1.00 79.25 214 SER A C 1
ATOM 1693 O O . SER A 1 214 ? -38.743 5.908 48.060 1.00 79.25 214 SER A O 1
ATOM 1695 N N . ARG A 1 215 ? -37.087 7.388 48.378 1.00 76.69 215 ARG A N 1
ATOM 1696 C CA . ARG A 1 215 ? -37.122 7.955 47.014 1.00 76.69 215 ARG A CA 1
ATOM 1697 C C . ARG A 1 215 ? -36.493 7.034 45.955 1.00 76.69 215 ARG A C 1
ATOM 1699 O O . ARG A 1 215 ? -36.513 7.360 44.771 1.00 76.69 215 ARG A O 1
ATOM 1706 N N . ASN A 1 216 ? -35.954 5.879 46.353 1.00 71.81 216 ASN A N 1
ATOM 1707 C CA . ASN A 1 216 ? -35.366 4.891 45.448 1.00 71.81 216 ASN A CA 1
ATOM 1708 C C . ASN A 1 216 ? -36.456 4.071 44.750 1.00 71.81 216 ASN A C 1
ATOM 1710 O O . ASN A 1 216 ? -36.675 2.908 45.078 1.00 71.81 216 ASN A O 1
ATOM 1714 N N . ILE A 1 217 ? -37.132 4.690 43.785 1.00 76.69 217 ILE A N 1
ATOM 1715 C CA . ILE A 1 217 ? -38.106 4.035 42.910 1.00 76.69 217 ILE A CA 1
ATOM 1716 C C . ILE A 1 217 ? -37.668 4.138 41.448 1.00 76.69 217 ILE A C 1
ATOM 1718 O O . ILE A 1 217 ? -36.974 5.074 41.037 1.00 76.69 217 ILE A O 1
ATOM 1722 N N . ARG A 1 218 ? -38.087 3.180 40.624 1.00 75.69 218 ARG A N 1
ATOM 1723 C CA . ARG A 1 218 ? -37.777 3.185 39.191 1.00 75.69 218 ARG A CA 1
ATOM 1724 C C . ARG A 1 218 ? -38.535 4.294 38.450 1.00 75.69 218 ARG A C 1
ATOM 1726 O O . ARG A 1 218 ? -39.741 4.190 38.239 1.00 75.69 218 ARG A O 1
ATOM 1733 N N . LEU A 1 219 ? -37.811 5.315 37.991 1.00 74.81 219 LEU A N 1
ATOM 1734 C CA . LEU A 1 219 ? -38.376 6.473 37.276 1.00 74.81 219 LEU A CA 1
ATOM 1735 C C . LEU A 1 219 ? -38.730 6.183 35.804 1.00 74.81 219 LEU A C 1
ATOM 1737 O O . LEU A 1 219 ? -39.654 6.776 35.252 1.00 74.81 219 LEU A O 1
ATOM 1741 N N . PHE A 1 220 ? -38.008 5.260 35.167 1.00 73.31 220 PHE A N 1
ATOM 1742 C CA . PHE A 1 220 ? -38.152 4.917 33.749 1.00 73.31 220 PHE A CA 1
ATOM 1743 C C . PHE A 1 220 ? -38.561 3.453 33.566 1.00 73.31 220 PHE A C 1
ATOM 1745 O O . PHE A 1 220 ? -38.386 2.619 34.453 1.00 73.31 220 PHE A O 1
ATOM 1752 N N . ASP A 1 221 ? -39.122 3.118 32.408 1.00 75.19 221 ASP A N 1
ATOM 1753 C CA . ASP A 1 221 ? -39.345 1.726 32.024 1.00 75.19 221 ASP A CA 1
ATOM 1754 C C . ASP A 1 221 ? -38.018 1.025 31.672 1.00 75.19 221 ASP A C 1
ATOM 1756 O O . ASP A 1 221 ? -36.983 1.659 31.453 1.00 75.19 221 ASP A O 1
ATOM 1760 N N . ARG A 1 222 ? -38.040 -0.317 31.617 1.00 71.25 222 ARG A N 1
ATOM 1761 C CA . ARG A 1 222 ? -36.840 -1.136 31.343 1.00 71.25 222 ARG A CA 1
ATOM 1762 C C . ARG A 1 222 ? -36.129 -0.718 30.061 1.00 71.25 222 ARG A C 1
ATOM 1764 O O . ARG A 1 222 ? -34.903 -0.698 30.030 1.00 71.25 222 ARG A O 1
ATOM 1771 N N . PHE A 1 223 ? -36.902 -0.406 29.024 1.00 70.88 223 PHE A N 1
ATOM 1772 C CA . PHE A 1 223 ? -36.359 -0.060 27.723 1.00 70.88 223 PHE A CA 1
ATOM 1773 C C . PHE A 1 223 ? -35.654 1.300 27.746 1.00 70.88 223 PHE A C 1
ATOM 1775 O O . PHE A 1 223 ? -34.495 1.377 27.346 1.00 70.88 223 PHE A O 1
ATOM 1782 N N . ARG A 1 224 ? -36.278 2.360 28.283 1.00 71.44 224 ARG A N 1
ATOM 1783 C CA . ARG A 1 224 ? -35.600 3.665 28.379 1.00 71.44 224 ARG A CA 1
ATOM 1784 C C . ARG A 1 224 ? -34.404 3.620 29.313 1.00 71.44 224 ARG A C 1
ATOM 1786 O O . ARG A 1 224 ? -33.395 4.243 29.017 1.00 71.44 224 ARG A O 1
ATOM 1793 N N . GLU A 1 225 ? -34.474 2.865 30.405 1.00 72.81 225 GLU A N 1
ATOM 1794 C CA . GLU A 1 225 ? -33.319 2.701 31.289 1.00 72.81 225 GLU A CA 1
ATOM 1795 C C . GLU A 1 225 ? -32.157 1.992 30.574 1.00 72.81 225 GLU A C 1
ATOM 1797 O O . GLU A 1 225 ? -31.002 2.372 30.750 1.00 72.81 225 GLU A O 1
ATOM 1802 N N . PHE A 1 226 ? -32.441 0.994 29.734 1.00 72.06 226 PHE A N 1
ATOM 1803 C CA . PHE A 1 226 ? -31.431 0.369 28.880 1.00 72.06 226 PHE A CA 1
ATOM 1804 C C . PHE A 1 226 ? -30.815 1.384 27.909 1.00 72.06 226 PHE A C 1
ATOM 1806 O O . PHE A 1 226 ? -29.595 1.524 27.883 1.00 72.06 226 PHE A O 1
ATOM 1813 N N . VAL A 1 227 ? -31.642 2.149 27.191 1.00 73.44 227 VAL A N 1
ATOM 1814 C CA . VAL A 1 227 ? -31.174 3.178 26.246 1.00 73.44 227 VAL A CA 1
ATOM 1815 C C . VAL A 1 227 ? -30.312 4.231 26.947 1.00 73.44 227 VAL A C 1
ATOM 1817 O O . VAL A 1 227 ? -29.224 4.537 26.469 1.00 73.44 227 VAL A O 1
ATOM 1820 N N . MET A 1 228 ? -30.737 4.737 28.107 1.00 72.62 228 MET A N 1
ATOM 1821 C CA . MET A 1 228 ? -29.974 5.728 28.876 1.00 72.62 228 MET A CA 1
ATOM 1822 C C . MET A 1 228 ? -28.627 5.176 29.351 1.00 72.62 228 MET A C 1
ATOM 1824 O O . MET A 1 228 ? -27.624 5.881 29.280 1.00 72.62 228 MET A O 1
ATOM 1828 N N . ASN A 1 229 ? -28.574 3.909 29.774 1.00 72.00 229 ASN A N 1
ATOM 1829 C CA . ASN A 1 229 ? -27.310 3.262 30.128 1.00 72.00 229 ASN A CA 1
ATOM 1830 C C . ASN A 1 229 ? -26.391 3.113 28.904 1.00 72.00 229 ASN A C 1
ATOM 1832 O O . ASN A 1 229 ? -25.207 3.402 29.010 1.00 72.00 229 ASN A O 1
ATOM 1836 N N . VAL A 1 230 ? -26.916 2.721 27.737 1.00 71.62 230 VAL A N 1
ATOM 1837 C CA . VAL A 1 230 ? -26.126 2.616 26.494 1.00 71.62 230 VAL A CA 1
ATOM 1838 C C . VAL A 1 230 ? -25.565 3.974 26.082 1.00 71.62 230 VAL A C 1
ATOM 1840 O O . VAL A 1 230 ? -24.372 4.085 25.809 1.00 71.62 230 VAL A O 1
ATOM 1843 N N . VAL A 1 231 ? -26.396 5.020 26.089 1.00 74.81 231 VAL A N 1
ATOM 1844 C CA . VAL A 1 231 ? -25.961 6.392 25.794 1.00 74.81 231 VAL A CA 1
ATOM 1845 C C . VAL A 1 231 ? -24.876 6.822 26.779 1.00 74.81 231 VAL A C 1
ATOM 1847 O O . VAL A 1 231 ? -23.850 7.348 26.359 1.00 74.81 231 VAL A O 1
ATOM 1850 N N . PHE A 1 232 ? -25.051 6.553 28.070 1.00 72.56 232 PHE A N 1
ATOM 1851 C CA . PHE A 1 232 ? -24.057 6.881 29.087 1.00 72.56 232 PHE A CA 1
ATOM 1852 C C . PHE A 1 232 ? -22.729 6.139 28.876 1.00 72.56 232 PHE A C 1
ATOM 1854 O O . PHE A 1 232 ? -21.671 6.768 28.870 1.00 72.56 232 PHE A O 1
ATOM 1861 N N . PHE A 1 233 ? -22.778 4.829 28.625 1.00 70.56 233 PHE A N 1
ATOM 1862 C CA . PHE A 1 233 ? -21.592 4.004 28.382 1.00 70.56 233 PHE A CA 1
ATOM 1863 C C . PHE A 1 233 ? -20.886 4.312 27.071 1.00 70.56 233 PHE A C 1
ATOM 1865 O O . PHE A 1 233 ? -19.691 4.061 26.966 1.00 70.56 233 PHE A O 1
ATOM 1872 N N . PHE A 1 234 ? -21.587 4.868 26.086 1.00 72.31 234 PHE A N 1
ATOM 1873 C CA . PHE A 1 234 ? -20.961 5.340 24.860 1.00 72.31 234 PHE A CA 1
ATOM 1874 C C . PHE A 1 234 ? -20.319 6.720 25.047 1.00 72.31 234 PHE A C 1
ATOM 1876 O O . PHE A 1 234 ? -19.186 6.940 24.632 1.00 72.31 234 PHE A O 1
ATOM 1883 N N . ASN A 1 235 ? -21.012 7.646 25.715 1.00 74.94 235 ASN A N 1
ATOM 1884 C CA . ASN A 1 235 ? -20.535 9.021 25.858 1.00 74.94 235 ASN A CA 1
ATOM 1885 C C . ASN A 1 235 ? -19.364 9.154 26.838 1.00 74.94 235 ASN A C 1
ATOM 1887 O O . ASN A 1 235 ? -18.438 9.899 26.544 1.00 74.94 235 ASN A O 1
ATOM 1891 N N . LEU A 1 236 ? -19.355 8.424 27.960 1.00 72.44 236 LEU A N 1
ATOM 1892 C CA . LEU A 1 236 ? -18.272 8.492 28.954 1.00 72.44 236 LEU A CA 1
ATOM 1893 C C . LEU A 1 236 ? -16.862 8.219 28.393 1.00 72.44 236 LEU A C 1
ATOM 1895 O O . LEU A 1 236 ? -15.970 9.037 28.610 1.00 72.44 236 LEU A O 1
ATOM 1899 N N . PRO A 1 237 ? -16.608 7.098 27.692 1.00 71.25 237 PRO A N 1
ATOM 1900 C CA . PRO A 1 237 ? -15.282 6.831 27.146 1.00 71.25 237 PRO A CA 1
ATOM 1901 C C . PRO A 1 237 ? -14.926 7.809 26.025 1.00 71.25 237 PRO A C 1
ATOM 1903 O O . PRO A 1 237 ? -13.762 8.181 25.907 1.00 71.25 237 PRO A O 1
ATOM 1906 N N . VAL A 1 238 ? -15.905 8.271 25.239 1.00 74.50 238 VAL A N 1
ATOM 1907 C CA . VAL A 1 238 ? -15.675 9.263 24.177 1.00 74.50 238 VAL A CA 1
ATOM 1908 C C . VAL A 1 238 ? -15.253 10.607 24.767 1.00 74.50 238 VAL A C 1
ATOM 1910 O O . VAL A 1 238 ? -14.263 11.173 24.309 1.00 74.50 238 VAL A O 1
ATOM 1913 N N . THR A 1 239 ? -15.942 11.101 25.798 1.00 76.12 239 THR A N 1
ATOM 1914 C CA . THR A 1 239 ? -15.585 12.364 26.461 1.00 76.12 239 THR A CA 1
ATOM 1915 C C . THR A 1 239 ? -14.272 12.250 27.226 1.00 76.12 239 THR A C 1
ATOM 1917 O O . THR A 1 239 ? -13.454 13.165 27.154 1.00 76.12 239 THR A O 1
ATOM 1920 N N . PHE A 1 240 ? -14.018 11.121 27.893 1.00 76.25 240 PHE A N 1
ATOM 1921 C CA . PHE A 1 240 ? -12.748 10.866 28.574 1.00 76.25 240 PHE A CA 1
ATOM 1922 C C . PHE A 1 240 ? -11.572 10.801 27.591 1.00 76.25 240 PHE A C 1
ATOM 1924 O O . PHE A 1 240 ? -10.526 11.398 27.834 1.00 76.25 240 PHE A O 1
ATOM 1931 N N . TRP A 1 241 ? -11.748 10.139 26.445 1.00 75.56 241 TRP A N 1
ATOM 1932 C CA . TRP A 1 241 ? -10.732 10.090 25.394 1.00 75.56 241 TRP A CA 1
ATOM 1933 C C . TRP A 1 241 ? -10.475 11.469 24.779 1.00 75.56 241 TRP A C 1
ATOM 1935 O O . TRP A 1 241 ? -9.319 11.853 24.602 1.00 75.56 241 TRP A O 1
ATOM 1945 N N . TRP A 1 242 ? -11.534 12.240 24.514 1.00 75.94 242 TRP A N 1
ATOM 1946 C CA . TRP A 1 242 ? -11.415 13.630 24.069 1.00 75.94 242 TRP A CA 1
ATOM 1947 C C . TRP A 1 242 ? -10.640 14.478 25.080 1.00 75.94 242 TRP A C 1
ATOM 1949 O O . TRP A 1 242 ? -9.700 15.169 24.699 1.00 75.94 242 TRP A O 1
ATOM 1959 N N . TYR A 1 243 ? -10.969 14.364 26.369 1.00 77.19 243 TYR A N 1
ATOM 1960 C CA . TYR A 1 243 ? -10.279 15.071 27.447 1.00 77.19 243 TYR A CA 1
ATOM 1961 C C . TYR A 1 243 ? -8.789 14.716 27.516 1.00 77.19 243 TYR A C 1
ATOM 1963 O O . TYR A 1 243 ? -7.946 15.611 27.557 1.00 77.19 243 TYR A O 1
ATOM 1971 N N . LEU A 1 244 ? -8.443 13.424 27.462 1.00 76.19 244 LEU A N 1
ATOM 1972 C CA . LEU A 1 244 ? -7.046 12.978 27.448 1.00 76.19 244 LEU A CA 1
ATOM 1973 C C . LEU A 1 244 ? -6.281 13.503 26.228 1.00 76.19 244 LEU A C 1
ATOM 1975 O O . LEU A 1 244 ? -5.120 13.896 26.350 1.00 76.19 244 LEU A O 1
ATOM 1979 N N . ARG A 1 245 ? -6.924 13.534 25.056 1.00 74.38 245 ARG A N 1
ATOM 1980 C CA . ARG A 1 245 ? -6.321 14.064 23.830 1.00 74.38 245 ARG A CA 1
ATOM 1981 C C . ARG A 1 245 ? -6.086 15.571 23.925 1.00 74.38 245 ARG A C 1
ATOM 1983 O O . ARG A 1 245 ? -4.989 16.019 23.604 1.00 74.38 245 ARG A O 1
ATOM 1990 N N . SER A 1 246 ? -7.071 16.333 24.396 1.00 73.06 246 SER A N 1
ATOM 1991 C CA . SER A 1 246 ? -6.933 17.777 24.619 1.00 73.06 246 SER A CA 1
ATOM 1992 C C . SER A 1 246 ? -5.848 18.091 25.653 1.00 73.06 246 SER A C 1
ATOM 1994 O O . SER A 1 246 ? -5.030 18.972 25.421 1.00 73.06 246 SER A O 1
ATOM 1996 N N . ALA A 1 247 ? -5.764 17.320 26.742 1.00 69.06 247 ALA A N 1
ATOM 1997 C CA . ALA A 1 247 ? -4.729 17.490 27.763 1.00 69.06 247 ALA A CA 1
ATOM 1998 C C . ALA A 1 247 ? -3.312 17.178 27.250 1.00 69.06 247 ALA A C 1
ATOM 2000 O O . ALA A 1 247 ? -2.344 17.765 27.732 1.00 69.06 247 ALA A O 1
ATOM 2001 N N . LYS A 1 248 ? -3.177 16.259 26.284 1.00 64.94 248 LYS A N 1
ATOM 2002 C CA . LYS A 1 248 ? -1.897 15.972 25.625 1.00 64.94 248 LYS A CA 1
ATOM 2003 C C . LYS A 1 248 ? -1.500 17.092 24.658 1.00 64.94 248 LYS A C 1
ATOM 2005 O O . LYS A 1 248 ? -0.360 17.536 24.707 1.00 64.94 248 LYS A O 1
ATOM 2010 N N . TYR A 1 249 ? -2.449 17.585 23.860 1.00 56.22 249 TYR A N 1
ATOM 2011 C CA . TYR A 1 249 ? -2.226 18.689 22.920 1.00 56.22 249 TYR A CA 1
ATOM 2012 C C . TYR A 1 249 ? -1.760 19.965 23.640 1.00 56.22 249 TYR A C 1
ATOM 2014 O O . TYR A 1 249 ? -0.741 20.541 23.281 1.00 56.22 249 TYR A O 1
ATOM 2022 N N . SER A 1 250 ? -2.416 20.339 24.744 1.00 58.84 250 SER A N 1
ATOM 2023 C CA . SER A 1 250 ? -2.000 21.498 25.549 1.00 58.84 250 SER A CA 1
ATOM 2024 C C . SER A 1 250 ? -0.635 21.333 26.228 1.00 58.84 250 SER A C 1
ATOM 2026 O O . SER A 1 250 ? -0.049 22.324 26.645 1.00 58.84 250 SER A O 1
ATOM 2028 N N . ARG A 1 251 ? -0.124 20.103 26.372 1.00 54.28 251 ARG A N 1
ATOM 2029 C CA . ARG A 1 251 ? 1.199 19.846 26.959 1.00 54.28 251 ARG A CA 1
ATOM 2030 C C . ARG A 1 251 ? 2.312 20.007 25.920 1.00 54.28 251 ARG A C 1
ATOM 2032 O O . ARG A 1 251 ? 3.336 20.598 26.231 1.00 54.28 251 ARG A O 1
ATOM 2039 N N . GLU A 1 252 ? 2.071 19.556 24.690 1.00 51.69 252 GLU A N 1
ATOM 2040 C CA . GLU A 1 252 ? 2.993 19.737 23.556 1.00 51.69 252 GLU A CA 1
ATOM 2041 C C . GLU A 1 252 ? 3.132 21.223 23.162 1.00 51.69 252 GLU A C 1
ATOM 2043 O O . GLU A 1 252 ? 4.210 21.664 22.774 1.00 51.69 252 GLU A O 1
ATOM 2048 N N . GLU A 1 253 ? 2.079 22.023 23.346 1.00 47.16 253 GLU A N 1
ATOM 2049 C CA . GLU A 1 253 ? 2.097 23.469 23.079 1.00 47.16 253 GLU A CA 1
ATOM 2050 C C . GLU A 1 253 ? 2.884 24.275 24.141 1.00 47.16 253 GLU A C 1
ATOM 2052 O O . GLU A 1 253 ? 3.401 25.349 23.842 1.00 47.16 253 GLU A O 1
ATOM 2057 N N . CYS A 1 254 ? 3.057 23.744 25.361 1.00 45.88 254 CYS A N 1
ATOM 2058 C CA . CYS A 1 254 ? 3.923 24.344 26.388 1.00 45.88 254 CYS A CA 1
ATOM 2059 C C . CYS A 1 254 ? 5.411 24.013 26.193 1.00 45.88 254 CYS A C 1
ATOM 2061 O O . CYS A 1 254 ? 6.250 24.885 26.421 1.00 45.88 254 CYS A O 1
ATOM 2063 N N . ASP A 1 255 ? 5.740 22.801 25.737 1.00 45.06 255 ASP A N 1
ATOM 2064 C CA . ASP A 1 255 ? 7.133 22.414 25.463 1.00 45.06 255 ASP A CA 1
ATOM 2065 C C . ASP A 1 255 ? 7.707 23.183 24.257 1.00 45.06 255 ASP A C 1
ATOM 2067 O O . ASP A 1 255 ? 8.888 23.517 24.239 1.00 45.06 255 ASP A O 1
ATOM 2071 N N . PHE A 1 256 ? 6.874 23.572 23.283 1.00 42.12 256 PHE A N 1
ATOM 2072 C CA . PHE A 1 256 ? 7.323 24.370 22.133 1.00 42.12 256 PHE A CA 1
ATOM 2073 C C . PHE A 1 256 ? 7.614 25.847 22.475 1.00 42.12 256 PHE A C 1
ATOM 2075 O O . PHE A 1 256 ? 8.290 26.539 21.719 1.00 42.12 256 PHE A O 1
ATOM 2082 N N . SER A 1 257 ? 7.126 26.351 23.614 1.00 45.31 257 SER A N 1
ATOM 2083 C CA . SER A 1 257 ? 7.292 27.759 24.010 1.00 45.31 257 SER A CA 1
ATOM 2084 C C . SER A 1 257 ? 8.532 28.021 24.878 1.00 45.31 257 SER A C 1
ATOM 2086 O O . SER A 1 257 ? 8.731 29.162 25.294 1.00 45.31 257 SER A O 1
ATOM 2088 N N . THR A 1 258 ? 9.347 27.002 25.181 1.00 48.09 258 THR A N 1
ATOM 2089 C CA . THR A 1 258 ? 10.561 27.148 26.016 1.00 48.09 258 THR A CA 1
ATOM 2090 C C . THR A 1 258 ? 11.879 27.152 25.230 1.00 48.09 258 THR A C 1
ATOM 2092 O O . THR A 1 258 ? 12.927 27.341 25.839 1.00 48.09 258 THR A O 1
ATOM 2095 N N . ASP A 1 259 ? 11.826 27.027 23.898 1.00 42.69 259 ASP A N 1
ATOM 2096 C CA . ASP A 1 259 ? 12.998 26.970 23.004 1.00 42.69 259 ASP A CA 1
ATOM 2097 C C . ASP A 1 259 ? 13.214 28.250 22.153 1.00 42.69 259 ASP A C 1
ATOM 2099 O O . ASP A 1 259 ? 13.869 28.210 21.107 1.00 42.69 259 ASP A O 1
ATOM 2103 N N . HIS A 1 260 ? 12.707 29.407 22.597 1.00 39.59 260 HIS A N 1
ATOM 2104 C CA . HIS A 1 260 ? 13.001 30.716 21.989 1.00 39.59 260 HIS A CA 1
ATOM 2105 C C . HIS A 1 260 ? 13.592 31.719 22.977 1.00 39.59 260 HIS A C 1
ATOM 2107 O O . HIS A 1 260 ? 13.007 31.898 24.068 1.00 39.59 260 HIS A O 1
#

Organism: NCBI:txid506608

Radius of gyration: 36.73 Å; chains: 1; bounding box: 79×55×91 Å

Sequence (260 aa):
MHVAIRVYVTNVGLKTVEFFLDISDQNLRENCEKQTVHPQQTIECRLNLECLANKCIAIMCLYTVDCIGPAVVAYRKFGVIRGCRCYCLWRARCECYGPHFGRIRVLNRSPLTQFEYNEAGFLGDALPCKAADEFATLARDIVSGSLGLLVTFVAVTITLGLAKAASPYRSHWLWIVPSNYPSSKMDVYKELELKLCTVVRDEWGYCVHPITKSRNIRLFDRFREFVMNVVFFFNLPVTFWWYLRSAKYSREECDFSTDH

Secondary structure (DSSP, 8-state):
-EEEEEEEEE--SSS-EEEEEEEE-TT---PPPPEEE-TT-EEEEEEEEE--SSEEEEEEEEEEEETTEEEEEEEEEEEEETT-EEE--TTB--EEE-SSSTT--TT--PBPPHHHHHHTT--S----HHHHHHHHHHHHHHHHHHHHHHHHHHHHHHHHHHHHHH-S-S-GGGGTS-TTS-GGG--S-SSTTTTTSPPEE-TTS-EE-TTT--S----S-HHHHHHHHHHHHHHHHHHHHHHHHHHHHHHHHHHTTS--

Foldseek 3Di:
DKDKDKDKDFAQDQAKWKKKKAKPDPQWGDIFDIDIDHHGDIDIDIDITDDPDQKDKIKMWMWIQDPVGTDTQAMAIAMDGPQWDWDDDLFFHIDTHHDVPPCPPPPCRPGQDQVNNVRRNDDDGSPPVVVVVVVVVVVVCVVVVVVVLVVVLVVLVVVVVVVCVPDPQNAPCVVVPPPPDPLLPDQAFLDPVGRPPGFDADPVSHTADPPPRHSRGDPDHPVVSVVVVVVVSVVVVVVVVVVVVVVVVVVVVVVVVPPD